Protein AF-0000000086188578 (afdb_homodimer)

Radius of gyration: 19.71 Å; Cα contacts (8 Å, |Δi|>4): 484; chains: 2; bounding box: 47×55×39 Å

Nearest PDB structures (foldseek):
  2qnl-assembly1_A-2  TM=6.979E-01  e=2.047E-02  Cytophaga hutchinsonii ATCC 33406
  8vig-assembly1_A  TM=6.703E-01  e=2.819E-02  Geminocystis sp.
  5wk0-assembly1_A-2  TM=6.605E-01  e=4.806E-02  Staphylococcus sp. HMSC055H04
  2rd9-assembly3_B  TM=6.050E-01  e=3.681E-02  Halalkalibacterium halodurans C-125
  8dpv-assembly1_A  TM=2.776E-01  e=1.179E+00  Homo sapiens

Organism: NCBI:txid1656884

Structure (mmCIF, N/CA/C/O backbone):
data_AF-0000000086188578-model_v1
#
loop_
_entity.id
_entity.type
_entity.pdbx_description
1 polymer 'DUF664 domain-containing protein'
#
loop_
_atom_site.group_PDB
_atom_site.id
_atom_site.type_symbol
_atom_site.label_atom_id
_atom_site.label_alt_id
_atom_site.label_comp_id
_atom_site.label_asym_id
_atom_site.label_entity_id
_atom_site.label_seq_id
_atom_site.pdbx_PDB_ins_code
_atom_site.Cartn_x
_atom_site.Cartn_y
_atom_site.Cartn_z
_atom_site.occupancy
_atom_site.B_iso_or_equiv
_atom_site.auth_seq_id
_atom_site.auth_comp_id
_atom_site.auth_asym_id
_atom_site.auth_atom_id
_atom_site.pdbx_PDB_model_num
ATOM 1 N N . MET A 1 1 ? -28.266 -4.352 2.605 1 34.53 1 MET A N 1
ATOM 2 C CA . MET A 1 1 ? -27.141 -3.922 1.778 1 34.53 1 MET A CA 1
ATOM 3 C C . MET A 1 1 ? -25.828 -4.035 2.545 1 34.53 1 MET A C 1
ATOM 5 O O . MET A 1 1 ? -25.75 -3.641 3.711 1 34.53 1 MET A O 1
ATOM 9 N N . SER A 1 2 ? -24.922 -4.867 2.447 1 42.91 2 SER A N 1
ATOM 10 C CA . SER A 1 2 ? -23.672 -5.254 3.1 1 42.91 2 SER A CA 1
ATOM 11 C C . SER A 1 2 ? -22.75 -4.051 3.289 1 42.91 2 SER A C 1
ATOM 13 O O . SER A 1 2 ? -22.203 -3.525 2.322 1 42.91 2 SER A O 1
ATOM 15 N N . GLU A 1 3 ? -23.25 -2.938 4 1 49.34 3 GLU A N 1
ATOM 16 C CA . GLU A 1 3 ? -22.656 -1.631 4.277 1 49.34 3 GLU A CA 1
ATOM 17 C C . GLU A 1 3 ? -21.203 -1.761 4.684 1 49.34 3 GLU A C 1
ATOM 19 O O . GLU A 1 3 ? -20.844 -2.643 5.469 1 49.34 3 GLU A O 1
ATOM 24 N N . LEU A 1 4 ? -20.391 -1.452 3.764 1 56.09 4 LEU A N 1
ATOM 25 C CA . LEU A 1 4 ? -19.016 -1.34 4.246 1 56.09 4 LEU A CA 1
ATOM 26 C C . LEU A 1 4 ? -18.984 -0.758 5.656 1 56.09 4 LEU A C 1
ATOM 28 O O . LEU A 1 4 ? -19.672 0.228 5.941 1 56.09 4 LEU A O 1
ATOM 32 N N . ASP A 1 5 ? -18.688 -1.569 6.559 1 83.19 5 ASP A N 1
ATOM 33 C CA . ASP A 1 5 ? -18.609 -1.254 7.98 1 83.19 5 ASP A CA 1
ATOM 34 C C . ASP A 1 5 ? -17.531 -0.202 8.242 1 83.19 5 ASP A C 1
ATOM 36 O O . ASP A 1 5 ? -16.375 -0.374 7.844 1 83.19 5 ASP A O 1
ATOM 40 N N . GLN A 1 6 ? -18.109 1.084 8.438 1 91.69 6 GLN A N 1
ATOM 41 C CA . GLN A 1 6 ? -17.25 2.209 8.805 1 91.69 6 GLN A CA 1
ATOM 42 C C . GLN A 1 6 ? -16.094 1.754 9.68 1 91.69 6 GLN A C 1
ATOM 44 O O . GLN A 1 6 ? -14.938 2.104 9.414 1 91.69 6 GLN A O 1
ATOM 49 N N . GLU A 1 7 ? -16.328 0.938 10.586 1 93.56 7 GLU A N 1
ATOM 50 C CA . GLU A 1 7 ? -15.289 0.491 11.508 1 93.56 7 GLU A CA 1
ATOM 51 C C . GLU A 1 7 ? -14.312 -0.452 10.82 1 93.56 7 GLU A C 1
ATOM 53 O O . GLU A 1 7 ? -13.117 -0.459 11.141 1 93.56 7 GLU A O 1
ATOM 58 N N . LEU A 1 8 ? -14.797 -1.189 9.828 1 93.62 8 LEU A N 1
ATOM 59 C CA . LEU A 1 8 ? -13.906 -2.051 9.062 1 93.62 8 LEU A CA 1
ATOM 60 C C . LEU A 1 8 ? -12.875 -1.226 8.289 1 93.62 8 LEU A C 1
ATOM 62 O O . LEU A 1 8 ? -11.68 -1.491 8.367 1 93.62 8 LEU A O 1
ATOM 66 N N . LEU A 1 9 ? -13.367 -0.205 7.586 1 96.44 9 LEU A N 1
ATOM 67 C CA . LEU A 1 9 ? -12.453 0.626 6.809 1 96.44 9 LEU A CA 1
ATOM 68 C C . LEU A 1 9 ? -11.453 1.338 7.715 1 96.44 9 LEU A C 1
ATOM 70 O O . LEU A 1 9 ? -10.266 1.422 7.395 1 96.44 9 LEU A O 1
ATOM 74 N N . LEU A 1 10 ? -11.977 1.812 8.828 1 97.56 10 LEU A N 1
ATOM 75 C CA . LEU A 1 10 ? -11.102 2.52 9.758 1 97.56 10 LEU A CA 1
ATOM 76 C C . LEU A 1 10 ? -10.086 1.568 10.375 1 97.56 10 LEU A C 1
ATOM 78 O O . LEU A 1 10 ? -8.945 1.958 10.648 1 97.56 10 LEU A O 1
ATOM 82 N N . THR A 1 11 ? -10.469 0.325 10.602 1 96.69 11 THR A N 1
ATOM 83 C CA . THR A 1 11 ? -9.547 -0.684 11.117 1 96.69 11 THR A CA 1
ATOM 84 C C . THR A 1 11 ? -8.453 -0.985 10.094 1 96.69 11 THR A C 1
ATOM 86 O O . THR A 1 11 ? -7.277 -1.098 10.453 1 96.69 11 THR A O 1
ATOM 89 N N . VAL A 1 12 ? -8.797 -1.127 8.844 1 97.62 12 VAL A N 1
ATOM 90 C CA . VAL A 1 12 ? -7.832 -1.376 7.777 1 97.62 12 VAL A CA 1
ATOM 91 C C . VAL A 1 12 ? -6.887 -0.186 7.652 1 97.62 12 VAL A C 1
ATOM 93 O O . VAL A 1 12 ? -5.672 -0.363 7.523 1 97.62 12 VAL A O 1
ATOM 96 N N . LEU A 1 13 ? -7.43 1.04 7.695 1 98.69 13 LEU A N 1
ATOM 97 C CA . LEU A 1 13 ? -6.602 2.24 7.617 1 98.69 13 LEU A CA 1
ATOM 98 C C . LEU A 1 13 ? -5.621 2.303 8.789 1 98.69 13 LEU A C 1
ATOM 100 O O . LEU A 1 13 ? -4.438 2.584 8.594 1 98.69 13 LEU A O 1
ATOM 104 N N . ALA A 1 14 ? -6.113 2.006 9.992 1 98.69 14 ALA A N 1
ATOM 105 C CA . ALA A 1 14 ? -5.27 2.01 11.188 1 98.69 14 ALA A CA 1
ATOM 106 C C . ALA A 1 14 ? -4.117 1.02 11.047 1 98.69 14 ALA A C 1
ATOM 108 O O . ALA A 1 14 ? -2.996 1.294 11.484 1 98.69 14 ALA A O 1
ATOM 109 N N . ALA A 1 15 ? -4.363 -0.105 10.445 1 98.44 15 ALA A N 1
ATOM 110 C CA . ALA A 1 15 ? -3.326 -1.113 10.258 1 98.44 15 ALA A CA 1
ATOM 111 C C . ALA A 1 15 ? -2.225 -0.598 9.336 1 98.44 15 ALA A C 1
ATOM 113 O O . ALA A 1 15 ? -1.044 -0.89 9.547 1 98.44 15 ALA A O 1
ATOM 114 N N . GLN A 1 16 ? -2.6 0.163 8.266 1 98.69 16 GLN A N 1
ATOM 115 C CA . GLN A 1 16 ? -1.592 0.714 7.367 1 98.69 16 GLN A CA 1
ATOM 116 C C . GLN A 1 16 ? -0.752 1.778 8.062 1 98.69 16 GLN A C 1
ATOM 118 O O . GLN A 1 16 ? 0.459 1.86 7.852 1 98.69 16 GLN A O 1
ATOM 123 N N . ARG A 1 17 ? -1.423 2.611 8.867 1 98.88 17 ARG A N 1
ATOM 124 C CA . ARG A 1 17 ? -0.708 3.613 9.656 1 98.88 17 ARG A CA 1
ATOM 125 C C . ARG A 1 17 ? 0.309 2.957 10.586 1 98.88 17 ARG A C 1
ATOM 127 O O . ARG A 1 17 ? 1.443 3.424 10.703 1 98.88 17 ARG A O 1
ATOM 134 N N . ARG A 1 18 ? -0.111 1.87 11.227 1 98.38 18 ARG A N 1
ATOM 135 C CA . ARG A 1 18 ? 0.782 1.139 12.117 1 98.38 18 ARG A CA 1
ATOM 136 C C . ARG A 1 18 ? 1.95 0.533 11.344 1 98.38 18 ARG A C 1
ATOM 138 O O . ARG A 1 18 ? 3.092 0.568 11.812 1 98.38 18 ARG A O 1
ATOM 145 N N . HIS A 1 19 ? 1.646 -0.04 10.211 1 97.94 19 HIS A N 1
ATOM 146 C CA . HIS A 1 19 ? 2.695 -0.59 9.359 1 97.94 19 HIS A CA 1
ATOM 147 C C . HIS A 1 19 ? 3.732 0.47 9.008 1 97.94 19 HIS A C 1
ATOM 149 O O . HIS A 1 19 ? 4.934 0.243 9.164 1 97.94 19 HIS A O 1
ATOM 155 N N . LEU A 1 20 ? 3.326 1.596 8.602 1 97.75 20 LEU A N 1
ATOM 156 C CA . LEU A 1 20 ? 4.215 2.693 8.242 1 97.75 20 LEU A CA 1
ATOM 157 C C . LEU A 1 20 ?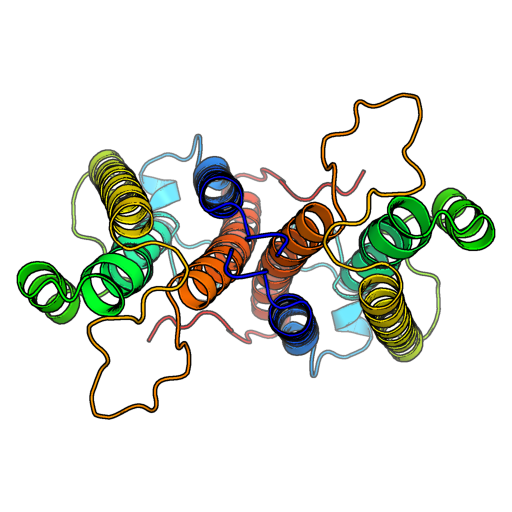 5.133 3.057 9.398 1 97.75 20 LEU A C 1
ATOM 159 O O . LEU A 1 20 ? 6.355 3.131 9.234 1 97.75 20 LEU A O 1
ATOM 163 N N . LEU A 1 21 ? 4.527 3.254 10.539 1 98 21 LEU A N 1
ATOM 164 C CA . LEU A 1 21 ? 5.277 3.701 11.711 1 98 21 LEU A CA 1
ATOM 165 C C . LEU A 1 21 ? 6.242 2.621 12.18 1 98 21 LEU A C 1
ATOM 167 O O . LEU A 1 21 ? 7.328 2.93 12.68 1 98 21 LEU A O 1
ATOM 171 N N . SER A 1 22 ? 5.852 1.362 12 1 97.62 22 SER A N 1
ATOM 172 C CA . SER A 1 22 ? 6.695 0.25 12.43 1 97.62 22 SER A CA 1
ATOM 173 C C . SER A 1 22 ? 8.008 0.221 11.648 1 97.62 22 SER A C 1
ATOM 175 O O . SER A 1 22 ? 9.039 -0.188 12.188 1 97.62 22 SER A O 1
ATOM 177 N N . ALA A 1 23 ? 7.973 0.66 10.438 1 96.81 23 ALA A N 1
ATOM 178 C CA . ALA A 1 23 ? 9.18 0.681 9.617 1 96.81 23 ALA A CA 1
ATOM 179 C C . ALA A 1 23 ? 10.227 1.624 10.203 1 96.81 23 ALA A C 1
ATOM 181 O O . ALA A 1 23 ? 11.422 1.472 9.945 1 96.81 23 ALA A O 1
ATOM 182 N N . PHE A 1 24 ? 9.789 2.576 11.031 1 97.25 24 PHE A N 1
ATOM 183 C CA . PHE A 1 24 ? 10.711 3.602 11.516 1 97.25 24 PHE A CA 1
ATOM 184 C C . PHE A 1 24 ? 11.023 3.402 12.992 1 97.25 24 PHE A C 1
ATOM 186 O O . PHE A 1 24 ? 11.773 4.18 13.578 1 97.25 24 PHE A O 1
ATOM 193 N N . GLU A 1 25 ? 10.398 2.402 13.562 1 96.06 25 GLU A N 1
ATOM 194 C CA . GLU A 1 25 ? 10.656 2.104 14.969 1 96.06 25 GLU A CA 1
ATOM 195 C C . GLU A 1 25 ? 12.133 1.803 15.211 1 96.06 25 GLU A C 1
ATOM 197 O O . GLU A 1 25 ? 12.742 1.032 14.469 1 96.06 25 GLU A O 1
ATOM 202 N N . GLY A 1 26 ? 12.703 2.447 16.156 1 96.31 26 GLY A N 1
ATOM 203 C CA . GLY A 1 26 ? 14.07 2.156 16.562 1 96.31 26 GLY A CA 1
ATOM 204 C C . GLY A 1 26 ? 15.102 3.037 15.883 1 96.31 26 GLY A C 1
ATOM 205 O O . GLY A 1 26 ? 16.266 3.053 16.266 1 96.31 26 GLY A O 1
ATOM 206 N N . LEU A 1 27 ? 14.727 3.768 14.836 1 97.5 27 LEU A N 1
ATOM 207 C CA . LEU A 1 27 ? 15.664 4.672 14.172 1 97.5 27 LEU A CA 1
ATOM 208 C C . LEU A 1 27 ? 15.953 5.887 15.039 1 97.5 27 LEU A C 1
ATOM 210 O O . LEU A 1 27 ? 15.055 6.422 15.688 1 97.5 27 LEU A O 1
ATOM 214 N N . ASP A 1 28 ? 17.234 6.281 15.047 1 97.75 28 ASP A N 1
ATOM 215 C CA . ASP A 1 28 ? 17.578 7.473 15.82 1 97.75 28 ASP A CA 1
ATOM 216 C C . ASP A 1 28 ? 17.344 8.742 15 1 97.75 28 ASP A C 1
ATOM 218 O O . ASP A 1 28 ? 16.953 8.672 13.836 1 97.75 28 ASP A O 1
ATOM 222 N N . GLU A 1 29 ? 17.547 9.875 15.625 1 97.94 29 GLU A N 1
ATOM 223 C CA . GLU A 1 29 ? 17.25 11.164 15.016 1 97.94 29 GLU A CA 1
ATOM 224 C C . GLU A 1 29 ? 18.016 11.344 13.703 1 97.94 29 GLU A C 1
ATOM 226 O O . GLU A 1 29 ? 17.453 11.828 12.719 1 97.94 29 GLU A O 1
ATOM 231 N N . GLU A 1 30 ? 19.281 10.969 13.68 1 97.56 30 GLU A N 1
ATOM 232 C CA . GLU A 1 30 ? 20.094 11.109 12.484 1 97.56 30 GLU A CA 1
ATOM 233 C C . GLU A 1 30 ? 19.578 10.227 11.352 1 97.56 30 GLU A C 1
ATOM 235 O O . GLU A 1 30 ? 19.484 10.664 10.203 1 97.56 30 GLU A O 1
ATOM 240 N N . GLN A 1 31 ? 19.188 9.023 11.641 1 98.12 31 GLN A N 1
ATOM 241 C CA . GLN A 1 31 ? 18.656 8.086 10.664 1 98.12 31 GLN A CA 1
ATOM 242 C C . GLN A 1 31 ? 17.312 8.578 10.109 1 98.12 31 GLN A C 1
ATOM 244 O O . GLN A 1 31 ? 17.062 8.469 8.914 1 98.12 31 GLN A O 1
ATOM 249 N N . LEU A 1 32 ? 16.484 9.148 10.984 1 98.38 32 LEU A N 1
ATOM 250 C CA . LEU A 1 32 ? 15.172 9.633 10.594 1 98.38 32 LEU A CA 1
ATOM 251 C C . LEU A 1 32 ? 15.289 10.844 9.672 1 98.38 32 LEU A C 1
ATOM 253 O O . LEU A 1 32 ? 14.391 11.102 8.867 1 98.38 32 LEU A O 1
ATOM 257 N N . ARG A 1 33 ? 16.391 11.539 9.758 1 97.62 33 ARG A N 1
ATOM 258 C CA . ARG A 1 33 ? 16.578 12.758 8.977 1 97.62 33 ARG A CA 1
ATOM 259 C C . ARG A 1 33 ? 17.469 12.508 7.777 1 97.62 33 ARG A C 1
ATOM 261 O O . ARG A 1 33 ? 17.703 13.406 6.965 1 97.62 33 ARG A O 1
ATOM 268 N N . GLY A 1 34 ? 17.969 11.297 7.641 1 97.06 34 GLY A N 1
ATOM 269 C CA . GLY A 1 34 ? 18.812 10.914 6.512 1 97.06 34 GLY A CA 1
ATOM 270 C C . GLY A 1 34 ? 18.031 10.211 5.414 1 97.06 34 GLY A C 1
ATOM 271 O O . GLY A 1 34 ? 17.109 9.438 5.691 1 97.06 34 GLY A O 1
ATOM 272 N N . SER A 1 35 ? 18.391 10.406 4.148 1 96.44 35 SER A N 1
ATOM 273 C CA . SER A 1 35 ? 17.75 9.766 3.01 1 96.44 35 SER A CA 1
ATOM 274 C C . SER A 1 35 ? 18.438 8.461 2.645 1 96.44 35 SER A C 1
ATOM 276 O O . SER A 1 35 ? 19.672 8.375 2.67 1 96.44 35 SER A O 1
ATOM 278 N N . ALA A 1 36 ? 17.672 7.508 2.344 1 95.56 36 ALA A N 1
ATOM 279 C CA . ALA A 1 36 ? 18.234 6.211 1.984 1 95.56 36 ALA A CA 1
ATOM 280 C C . ALA A 1 36 ? 18.062 5.934 0.493 1 95.56 36 ALA A C 1
ATOM 282 O O . ALA A 1 36 ? 18.719 5.043 -0.056 1 95.56 36 ALA A O 1
ATOM 283 N N . LEU A 1 37 ? 17.219 6.68 -0.149 1 95.88 37 LEU A N 1
ATOM 284 C CA . LEU A 1 37 ? 16.938 6.492 -1.567 1 95.88 37 LEU A CA 1
ATOM 285 C C . LEU A 1 37 ? 17.391 7.703 -2.379 1 95.88 37 LEU A C 1
ATOM 287 O O . LEU A 1 37 ? 17.484 8.812 -1.847 1 95.88 37 LEU A O 1
ATOM 291 N N . PRO A 1 38 ? 17.609 7.523 -3.703 1 93.75 38 PRO A N 1
ATOM 292 C CA . PRO A 1 38 ? 18.094 8.609 -4.562 1 93.75 38 PRO A CA 1
ATOM 293 C C . PRO A 1 38 ? 17.125 9.789 -4.621 1 93.75 38 PRO A C 1
ATOM 295 O O . PRO A 1 38 ? 17.562 10.93 -4.824 1 93.75 38 PRO A O 1
ATOM 298 N N . SER A 1 39 ? 15.859 9.57 -4.406 1 92.31 39 SER A N 1
ATOM 299 C CA . SER A 1 39 ? 14.867 10.641 -4.461 1 92.31 39 SER A CA 1
ATOM 300 C C . SER A 1 39 ? 15.078 11.641 -3.332 1 92.31 39 SER A C 1
ATOM 302 O O . SER A 1 39 ? 14.578 12.766 -3.396 1 92.31 39 SER A O 1
ATOM 304 N N . GLY A 1 40 ? 15.688 11.258 -2.273 1 94.38 40 GLY A N 1
ATOM 305 C CA . GLY A 1 40 ? 16.188 12.211 -1.294 1 94.38 40 GLY A CA 1
ATOM 306 C C . GLY A 1 40 ? 15.219 12.438 -0.141 1 94.38 40 GLY A C 1
ATOM 307 O O . GLY A 1 40 ? 15.539 13.156 0.808 1 94.38 40 GLY A O 1
ATOM 308 N N . TRP A 1 41 ? 14.078 11.789 -0.201 1 95.38 41 TRP A N 1
ATOM 309 C CA . TRP A 1 41 ? 13.156 11.938 0.923 1 95.38 41 TRP A CA 1
ATOM 310 C C . TRP A 1 41 ? 13.672 11.18 2.146 1 95.38 41 TRP A C 1
ATOM 312 O O . TRP A 1 41 ? 14.469 10.25 2.02 1 95.38 41 TRP A O 1
ATOM 322 N N . THR A 1 42 ? 13.195 11.688 3.363 1 97.5 42 THR A N 1
ATOM 323 C CA . THR A 1 42 ? 13.594 11.086 4.633 1 97.5 42 THR A CA 1
ATOM 324 C C . THR A 1 42 ? 12.383 10.477 5.34 1 97.5 42 THR A C 1
ATOM 326 O O . THR A 1 42 ? 11.242 10.805 5.023 1 97.5 42 THR A O 1
ATOM 329 N N . PRO A 1 43 ? 12.664 9.57 6.262 1 97.94 43 PRO A N 1
ATOM 330 C CA . PRO A 1 43 ? 11.555 9.023 7.047 1 97.94 43 PRO A CA 1
ATOM 331 C C . PRO A 1 43 ? 10.695 10.117 7.688 1 97.94 43 PRO A C 1
ATOM 333 O O . PRO A 1 43 ? 9.461 10.062 7.602 1 97.94 43 PRO A O 1
ATOM 336 N N . LEU A 1 44 ? 11.297 11.164 8.258 1 98.19 44 LEU A N 1
ATOM 337 C CA . LEU A 1 44 ? 10.523 12.219 8.914 1 98.19 44 LEU A CA 1
ATOM 338 C C . LEU A 1 44 ? 9.742 13.031 7.891 1 98.19 44 LEU A C 1
ATOM 340 O O . LEU A 1 44 ? 8.609 13.445 8.156 1 98.19 44 LEU A O 1
ATOM 344 N N . ALA A 1 45 ? 10.359 13.266 6.766 1 97.94 45 ALA A N 1
ATOM 345 C CA . ALA A 1 45 ? 9.641 13.984 5.711 1 97.94 45 ALA A CA 1
ATOM 346 C C . ALA A 1 45 ? 8.43 13.195 5.234 1 97.94 45 ALA A C 1
ATOM 348 O O . ALA A 1 45 ? 7.375 13.781 4.949 1 97.94 45 ALA A O 1
ATOM 349 N N . LEU A 1 46 ? 8.57 11.891 5.141 1 98.06 46 LEU A N 1
ATOM 350 C CA . LEU A 1 46 ? 7.453 11.055 4.723 1 98.06 46 LEU A CA 1
ATOM 351 C C . LEU A 1 46 ? 6.305 11.133 5.723 1 98.06 46 LEU A C 1
ATOM 353 O O . LEU A 1 46 ? 5.145 11.281 5.332 1 98.06 46 LEU A O 1
ATOM 357 N N . VAL A 1 47 ? 6.621 11.055 7.004 1 98.56 47 VAL A N 1
ATOM 358 C CA . VAL A 1 47 ? 5.594 11.141 8.039 1 98.56 47 VAL A CA 1
ATOM 359 C C . VAL A 1 47 ? 4.922 12.508 7.984 1 98.56 47 VAL A C 1
ATOM 361 O O . VAL A 1 47 ? 3.695 12.602 8.086 1 98.56 47 VAL A O 1
ATOM 364 N N . HIS A 1 48 ? 5.715 13.523 7.801 1 98.38 48 HIS A N 1
ATOM 365 C CA . HIS A 1 48 ? 5.176 14.875 7.676 1 98.38 48 HIS A CA 1
ATOM 366 C C . HIS A 1 48 ? 4.27 14.992 6.453 1 98.38 48 HIS A C 1
ATOM 368 O O . HIS A 1 48 ? 3.186 15.57 6.535 1 98.38 48 HIS A O 1
ATOM 374 N N . HIS A 1 49 ? 4.695 14.43 5.352 1 98 49 HIS A N 1
ATOM 375 C CA . HIS A 1 49 ? 3.896 14.383 4.133 1 98 49 HIS A CA 1
ATOM 376 C C . HIS A 1 49 ? 2.553 13.711 4.379 1 98 49 HIS A C 1
ATOM 378 O O . HIS A 1 49 ? 1.507 14.227 3.98 1 98 49 HIS A O 1
ATOM 384 N N . LEU A 1 50 ? 2.582 12.586 5.031 1 98.56 50 LEU A N 1
ATOM 385 C CA . LEU A 1 50 ? 1.351 11.859 5.316 1 98.56 50 LEU A CA 1
ATOM 386 C C . LEU A 1 50 ? 0.448 12.656 6.25 1 98.56 50 LEU A C 1
ATOM 388 O O . LEU A 1 50 ? -0.779 12.57 6.156 1 98.56 50 LEU A O 1
ATOM 392 N N . THR A 1 51 ? 1.049 13.43 7.145 1 98.69 51 THR A N 1
ATOM 393 C CA . THR A 1 51 ? 0.271 14.273 8.047 1 98.69 51 THR A CA 1
ATOM 394 C C . THR A 1 51 ? -0.444 15.375 7.266 1 98.69 51 THR A C 1
ATOM 396 O O . THR A 1 51 ? -1.667 15.508 7.352 1 98.69 51 THR A O 1
ATOM 399 N N . VAL A 1 52 ? 0.312 16.078 6.422 1 98.25 52 VAL A N 1
ATOM 400 C CA . VAL A 1 52 ? -0.166 17.328 5.832 1 98.25 52 VAL A CA 1
ATOM 401 C C . VAL A 1 52 ? -0.921 17.031 4.539 1 98.25 52 VAL A C 1
ATOM 403 O O . VAL A 1 52 ? -2.072 17.438 4.375 1 98.25 52 VAL A O 1
ATOM 406 N N . ASP A 1 53 ? -0.313 16.219 3.701 1 97.38 53 ASP A N 1
ATOM 407 C CA . ASP A 1 53 ? -0.811 16.062 2.34 1 97.38 53 ASP A CA 1
ATOM 408 C C . ASP A 1 53 ? -1.835 14.938 2.256 1 97.38 53 ASP A C 1
ATOM 410 O O . ASP A 1 53 ? -2.512 14.781 1.237 1 97.38 53 ASP A O 1
ATOM 414 N N . VAL A 1 54 ? -1.946 14.125 3.314 1 98.31 54 VAL A N 1
ATOM 415 C CA . VAL A 1 54 ? -2.871 12.992 3.238 1 98.31 54 VAL A CA 1
ATOM 416 C C . VAL A 1 54 ? -3.943 13.133 4.316 1 98.31 54 VAL A C 1
ATOM 418 O O . VAL A 1 54 ? -5.098 13.453 4.016 1 98.31 54 VAL A O 1
ATOM 421 N N . GLU A 1 55 ? -3.582 13.055 5.633 1 98.81 55 GLU A N 1
ATOM 422 C CA . GLU A 1 55 ? -4.574 13.102 6.707 1 98.81 55 GLU A CA 1
ATOM 423 C C . GLU A 1 55 ? -5.312 14.438 6.715 1 98.81 55 GLU A C 1
ATOM 425 O O . GLU A 1 55 ? -6.539 14.477 6.602 1 98.81 55 GLU A O 1
ATOM 430 N N . MET A 1 56 ? -4.527 15.508 6.809 1 98.75 56 MET A N 1
ATOM 431 C CA . MET A 1 56 ? -5.148 16.828 6.902 1 98.75 56 MET A CA 1
ATOM 432 C C . MET A 1 56 ? -5.836 17.203 5.594 1 98.75 56 MET A C 1
ATOM 434 O O . MET A 1 56 ? -6.945 17.734 5.602 1 98.75 56 MET A O 1
ATOM 438 N N . TRP A 1 57 ? -5.184 16.875 4.508 1 97.81 57 TRP A N 1
ATOM 439 C CA . TRP A 1 57 ? -5.73 17.281 3.213 1 97.81 57 TRP A CA 1
ATOM 440 C C . TRP A 1 57 ? -7.012 16.516 2.904 1 97.81 57 TRP A C 1
ATOM 442 O O . TRP A 1 57 ? -8.062 17.125 2.666 1 97.81 57 TRP A O 1
ATOM 452 N N . TRP A 1 58 ? -6.996 15.203 2.934 1 98.25 58 TRP A N 1
ATOM 453 C CA . TRP A 1 58 ? -8.133 14.406 2.49 1 98.25 58 TRP A CA 1
ATOM 454 C C . TRP A 1 58 ? -9.281 14.484 3.496 1 98.25 58 TRP A C 1
ATOM 456 O O . TRP A 1 58 ? -10.445 14.625 3.115 1 98.25 58 TRP A O 1
ATOM 466 N N . PHE A 1 59 ? -8.992 14.367 4.836 1 98.81 59 PHE A N 1
ATOM 467 C CA . PHE A 1 59 ? -10.07 14.258 5.812 1 98.81 59 PHE A CA 1
ATOM 468 C C . PHE A 1 59 ? -10.445 15.625 6.363 1 98.81 59 PHE A C 1
ATOM 470 O O . PHE A 1 59 ? -11.625 15.984 6.395 1 98.81 59 PHE A O 1
ATOM 477 N N . GLY A 1 60 ? -9.469 16.438 6.758 1 98.69 60 GLY A N 1
ATOM 478 C CA . GLY A 1 60 ? -9.766 17.766 7.297 1 98.69 60 GLY A CA 1
ATOM 479 C C . GLY A 1 60 ? -10.273 18.734 6.254 1 98.69 60 GLY A C 1
ATOM 480 O O . GLY A 1 60 ? -11.273 19.422 6.477 1 98.69 60 GLY A O 1
ATOM 481 N N . ALA A 1 61 ? -9.562 18.766 5.109 1 98.12 61 ALA A N 1
ATOM 482 C CA . ALA A 1 61 ? -9.938 19.734 4.082 1 98.12 61 ALA A CA 1
ATOM 483 C C . ALA A 1 61 ? -11.023 19.188 3.172 1 98.12 61 ALA A C 1
ATOM 485 O O . ALA A 1 61 ? -12.156 19.672 3.172 1 98.12 61 ALA A O 1
ATOM 486 N N . VAL A 1 62 ? -10.805 18.078 2.506 1 97.62 62 VAL A N 1
ATOM 487 C CA . VAL A 1 62 ? -11.68 17.578 1.452 1 97.62 62 VAL A CA 1
ATOM 488 C C . VAL A 1 62 ? -12.984 17.062 2.064 1 97.62 62 VAL A C 1
ATOM 490 O O . VAL A 1 62 ? -14.07 17.531 1.712 1 97.62 62 VAL A O 1
ATOM 493 N N . ILE A 1 63 ? -12.977 16.188 3.045 1 98.38 63 ILE A N 1
ATOM 494 C CA . ILE A 1 63 ? -14.18 15.57 3.584 1 98.38 63 ILE A CA 1
ATOM 495 C C . ILE A 1 63 ? -14.906 16.562 4.488 1 98.38 63 ILE A C 1
ATOM 497 O O . ILE A 1 63 ? -16.125 16.75 4.371 1 98.38 63 ILE A O 1
ATOM 501 N N . ASP A 1 64 ? -14.148 17.234 5.398 1 98.38 64 ASP A N 1
ATOM 502 C CA . ASP A 1 64 ? -14.781 18.016 6.453 1 98.38 64 ASP A CA 1
ATOM 503 C C . ASP A 1 64 ? -14.938 19.484 6.031 1 98.38 64 ASP A C 1
ATOM 505 O O . ASP A 1 64 ? -15.688 20.234 6.648 1 98.38 64 ASP A O 1
ATOM 509 N N . GLY A 1 65 ? -14.141 19.938 5.051 1 98 65 GLY A N 1
ATOM 510 C CA . GLY A 1 65 ? -14.234 21.312 4.574 1 98 65 GLY A CA 1
ATOM 511 C C . GLY A 1 65 ? -13.711 22.328 5.574 1 98 65 GLY A C 1
ATOM 512 O O . GLY A 1 65 ? -14.086 23.5 5.523 1 98 65 GLY A O 1
ATOM 513 N N . ASP A 1 66 ? -12.891 21.938 6.535 1 98.25 66 ASP A N 1
ATOM 514 C CA . ASP A 1 66 ? -12.391 22.812 7.59 1 98.25 66 ASP A CA 1
ATOM 515 C C . ASP A 1 66 ? -11.469 23.891 7.02 1 98.25 66 ASP A C 1
ATOM 517 O O . ASP A 1 66 ? -10.367 23.578 6.555 1 98.25 66 ASP A O 1
ATOM 521 N N . ALA A 1 67 ? -11.844 25.125 7.141 1 97.81 67 ALA A N 1
ATOM 522 C CA . ALA A 1 67 ? -11.125 26.25 6.555 1 97.81 67 ALA A CA 1
ATOM 523 C C . ALA A 1 67 ? -9.773 26.453 7.242 1 97.81 67 ALA A C 1
ATOM 525 O O . ALA A 1 67 ? -8.797 26.844 6.598 1 97.81 67 ALA A O 1
ATOM 526 N N . THR A 1 68 ? -9.719 26.203 8.508 1 98.19 68 THR A N 1
ATOM 527 C CA . THR A 1 68 ? -8.469 26.344 9.25 1 98.19 68 THR A CA 1
ATOM 528 C C . THR A 1 68 ? -7.438 25.328 8.766 1 98.19 68 THR A C 1
ATOM 530 O O . THR A 1 68 ? -6.266 25.672 8.586 1 98.19 68 THR A O 1
ATOM 533 N N . VAL A 1 69 ? -7.867 24.109 8.516 1 98.19 69 VAL A N 1
ATOM 534 C CA . VAL A 1 69 ? -6.988 23.062 8.008 1 98.19 69 VAL A CA 1
ATOM 535 C C . VAL A 1 69 ? -6.535 23.422 6.59 1 98.19 69 VAL A C 1
ATOM 537 O O . VAL A 1 69 ? -5.355 23.266 6.258 1 98.19 69 VAL A O 1
ATOM 540 N N . ARG A 1 70 ? -7.418 23.891 5.742 1 97.12 70 ARG A N 1
ATOM 541 C CA . ARG A 1 70 ? -7.086 24.266 4.375 1 97.12 70 ARG A CA 1
ATOM 542 C C . ARG A 1 70 ? -6 25.344 4.352 1 97.12 70 ARG A C 1
ATOM 544 O O . ARG A 1 70 ? -5.059 25.266 3.561 1 97.12 70 ARG A O 1
ATOM 551 N N . ALA A 1 71 ? -6.078 26.312 5.246 1 97.44 71 ALA A N 1
ATOM 552 C CA . ALA A 1 71 ? -5.078 27.375 5.336 1 97.44 71 ALA A CA 1
ATOM 553 C C . ALA A 1 71 ? -3.725 26.812 5.77 1 97.44 71 ALA A C 1
ATOM 555 O O . ALA A 1 71 ? -2.682 27.219 5.242 1 97.44 71 ALA A O 1
ATOM 556 N N . GLU A 1 72 ? -3.766 25.953 6.699 1 97.12 72 GLU A N 1
ATOM 557 C CA . GLU A 1 72 ? -2.533 25.359 7.207 1 97.12 72 GLU A CA 1
ATOM 558 C C . GLU A 1 72 ? -1.818 24.547 6.125 1 97.12 72 GLU A C 1
ATOM 560 O O . GLU A 1 72 ? -0.6 24.656 5.973 1 97.12 72 GLU A O 1
ATOM 565 N N . ILE A 1 73 ? -2.57 23.75 5.352 1 95.5 73 ILE A N 1
ATOM 566 C CA . ILE A 1 73 ? -1.953 22.891 4.34 1 95.5 73 ILE A CA 1
ATOM 567 C C . ILE A 1 73 ? -1.438 23.75 3.186 1 95.5 73 ILE A C 1
ATOM 569 O O . ILE A 1 73 ? -0.428 23.422 2.561 1 95.5 73 ILE A O 1
ATOM 573 N N . GLU A 1 74 ? -2.164 24.812 2.879 1 92.94 74 GLU A N 1
ATOM 574 C CA . GLU A 1 74 ? -1.729 25.719 1.821 1 92.94 74 GLU A CA 1
ATOM 575 C C . GLU A 1 74 ? -0.4 26.391 2.174 1 92.94 74 GLU A C 1
ATOM 577 O O . GLU A 1 74 ? 0.421 26.656 1.293 1 92.94 74 GLU A O 1
ATOM 582 N N . ALA A 1 75 ? -0.191 26.594 3.406 1 94.44 75 ALA A N 1
ATOM 583 C CA . ALA A 1 75 ? 1.006 27.281 3.879 1 94.44 75 ALA A CA 1
ATOM 584 C C . ALA A 1 75 ? 2.158 26.297 4.086 1 94.44 75 ALA A C 1
ATOM 586 O O . ALA A 1 75 ? 3.307 26.719 4.258 1 94.44 75 ALA A O 1
ATOM 587 N N . ALA A 1 76 ? 1.882 25.062 4.039 1 92.88 76 ALA A N 1
ATOM 588 C CA . ALA A 1 76 ? 2.881 24.047 4.375 1 92.88 76 ALA A CA 1
ATOM 589 C C . ALA A 1 76 ? 3.518 23.469 3.113 1 92.88 76 ALA A C 1
ATOM 591 O O . ALA A 1 76 ? 2.943 23.547 2.025 1 92.88 76 ALA A O 1
ATOM 592 N N . ASP A 1 77 ? 4.707 23.031 3.24 1 93.06 77 ASP A N 1
ATOM 593 C CA . ASP A 1 77 ? 5.352 22.125 2.295 1 93.06 77 ASP A CA 1
ATOM 594 C C . ASP A 1 77 ? 5.379 20.688 2.838 1 93.06 77 ASP A C 1
ATOM 596 O O . ASP A 1 77 ? 6.113 20.391 3.781 1 93.06 77 ASP A O 1
ATOM 600 N N . GLY A 1 78 ? 4.676 19.812 2.225 1 93.94 78 GLY A N 1
ATOM 601 C CA . GLY A 1 78 ? 4.41 18.5 2.756 1 93.94 78 GLY A CA 1
ATOM 602 C C . GLY A 1 78 ? 5.652 17.625 2.869 1 93.94 78 GLY A C 1
ATOM 603 O O . GLY A 1 78 ? 5.66 16.641 3.598 1 93.94 78 GLY A O 1
ATOM 604 N N . TRP A 1 79 ? 6.703 18.062 2.184 1 95.12 79 TRP A N 1
ATOM 605 C CA . TRP A 1 79 ? 7.91 17.234 2.215 1 95.12 79 TRP A CA 1
ATOM 606 C C . TRP A 1 79 ? 9.023 17.922 2.986 1 95.12 79 TRP A C 1
ATOM 608 O O . TRP A 1 79 ? 10.156 17.438 3.021 1 95.12 79 TRP A O 1
ATOM 618 N N . HIS A 1 80 ? 8.742 19.031 3.643 1 95.31 80 HIS A N 1
ATOM 619 C CA . HIS A 1 80 ? 9.703 19.75 4.473 1 95.31 80 HIS A CA 1
ATOM 620 C C . HIS A 1 80 ? 9.172 19.938 5.891 1 95.31 80 HIS A C 1
ATOM 622 O O . HIS A 1 80 ? 8.555 20.969 6.195 1 95.31 80 HIS A O 1
ATOM 628 N N . PRO A 1 81 ? 9.445 18.938 6.695 1 96.44 81 PRO A N 1
ATOM 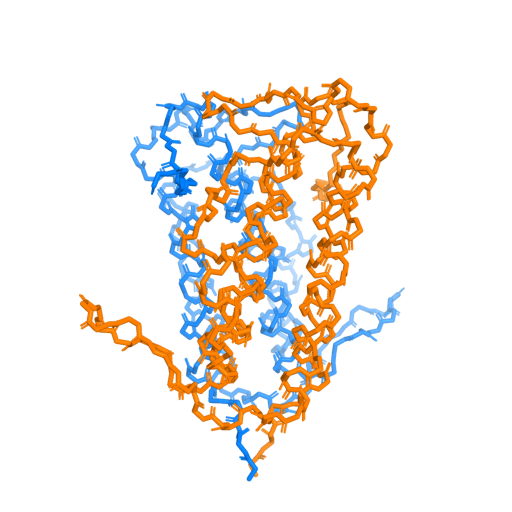629 C CA . PRO A 1 81 ? 8.992 19.047 8.086 1 96.44 81 PRO A CA 1
ATOM 630 C C . PRO A 1 81 ? 9.656 20.203 8.828 1 96.44 81 PRO A C 1
ATOM 632 O O . PRO A 1 81 ? 10.781 20.594 8.492 1 96.44 81 PRO A O 1
ATOM 635 N N . PRO A 1 82 ? 8.945 20.766 9.812 1 96.31 82 PRO A N 1
ATOM 636 C CA . PRO A 1 82 ? 9.586 21.781 10.648 1 96.31 82 PRO A CA 1
ATOM 637 C C . PRO A 1 82 ? 10.797 21.25 11.406 1 96.31 82 PRO A C 1
ATOM 639 O O . PRO A 1 82 ? 10.945 20.031 11.562 1 96.31 82 PRO A O 1
ATOM 642 N N . ASP A 1 83 ? 11.664 22.156 11.828 1 96.19 83 ASP A N 1
ATOM 643 C CA . ASP A 1 83 ? 12.859 21.797 12.578 1 96.19 83 ASP A CA 1
ATOM 644 C C . ASP A 1 83 ? 12.531 21.562 14.055 1 96.19 83 ASP A C 1
ATOM 646 O O . ASP A 1 83 ? 12.812 22.406 14.898 1 96.19 83 ASP A O 1
ATOM 650 N N . VAL A 1 84 ? 11.992 20.453 14.391 1 98.06 84 VAL A N 1
ATOM 651 C CA . VAL A 1 84 ? 11.633 20.031 15.742 1 98.06 84 VAL A CA 1
ATOM 652 C C . VAL A 1 84 ? 12.047 18.578 15.953 1 98.06 84 VAL A C 1
ATOM 654 O O . VAL A 1 84 ? 12.469 17.891 15.008 1 98.06 84 VAL A O 1
ATOM 657 N N . ARG A 1 85 ? 11.992 18.141 17.156 1 97.69 85 ARG A N 1
ATOM 658 C CA . ARG A 1 85 ? 12.32 16.75 17.469 1 97.69 85 ARG A CA 1
ATOM 659 C C . ARG A 1 85 ? 11.406 15.789 16.703 1 97.69 85 ARG A C 1
ATOM 661 O O . ARG A 1 85 ? 10.234 16.094 16.484 1 97.69 85 ARG A O 1
ATOM 668 N N . SER A 1 86 ? 11.867 14.664 16.312 1 98.5 86 SER A N 1
ATOM 669 C CA . SER A 1 86 ? 11.094 13.656 15.602 1 98.5 86 SER A CA 1
ATOM 670 C C . SER A 1 86 ? 9.844 13.258 16.375 1 98.5 86 SER A C 1
ATOM 672 O O . SER A 1 86 ? 8.797 12.992 15.781 1 98.5 86 SER A O 1
ATOM 674 N N . SER A 1 87 ? 9.961 13.25 17.688 1 98.19 87 SER A N 1
ATOM 675 C CA . SER A 1 87 ? 8.812 12.883 18.516 1 98.19 87 SER A CA 1
ATOM 676 C C . SER A 1 87 ? 7.629 13.805 18.266 1 98.19 87 SER A C 1
ATOM 678 O O . SER A 1 87 ? 6.477 13.367 18.297 1 98.19 87 SER A O 1
ATOM 680 N N . THR A 1 88 ? 7.934 15.07 18.016 1 98.56 88 THR A N 1
ATOM 681 C CA . THR A 1 88 ? 6.887 16.047 17.734 1 98.56 88 THR A CA 1
ATOM 682 C C . THR A 1 88 ? 6.23 15.758 16.391 1 98.56 88 THR A C 1
ATOM 684 O O . THR A 1 88 ? 5.012 15.875 16.25 1 98.56 88 THR A O 1
ATOM 687 N N . ILE A 1 89 ? 7.012 15.391 15.414 1 98.56 89 ILE A N 1
ATOM 688 C CA . ILE A 1 89 ? 6.512 15.07 14.086 1 98.56 89 ILE A CA 1
ATOM 689 C C . ILE A 1 89 ? 5.625 13.828 14.148 1 98.56 89 ILE A C 1
ATOM 691 O O . ILE A 1 89 ? 4.527 13.812 13.586 1 98.56 89 ILE A O 1
ATOM 695 N N . PHE A 1 90 ? 6.012 12.797 14.883 1 98.75 90 PHE A N 1
ATOM 696 C CA . PHE A 1 90 ? 5.227 11.578 15.031 1 98.75 90 PHE A CA 1
ATOM 697 C C . PHE A 1 90 ? 3.943 11.852 15.805 1 98.75 90 PHE A C 1
ATOM 699 O O . PHE A 1 90 ? 2.891 11.297 15.484 1 98.75 90 PHE A O 1
ATOM 706 N N . GLN A 1 91 ? 4.043 12.695 16.828 1 98.69 91 GLN A N 1
ATOM 707 C CA . GLN A 1 91 ? 2.865 13.055 17.609 1 98.69 91 GLN A CA 1
ATOM 708 C C . GLN A 1 91 ? 1.833 13.773 16.75 1 98.69 91 GLN A C 1
ATOM 710 O O . GLN A 1 91 ? 0.632 13.523 16.859 1 98.69 91 GLN A O 1
ATOM 715 N N . ARG A 1 92 ? 2.289 14.664 15.922 1 98.56 92 ARG A N 1
ATOM 716 C CA . ARG A 1 92 ? 1.38 15.375 15.031 1 98.56 92 ARG A CA 1
ATOM 717 C C . ARG A 1 92 ? 0.673 14.406 14.086 1 98.56 92 ARG A C 1
ATOM 719 O O . ARG A 1 92 ? -0.506 14.586 13.773 1 98.56 92 ARG A O 1
ATOM 726 N N . TYR A 1 93 ? 1.397 13.461 13.57 1 98.88 93 TYR A N 1
ATOM 727 C CA . TYR A 1 93 ? 0.788 12.445 12.719 1 98.88 93 TYR A CA 1
ATOM 728 C C . TYR A 1 93 ? -0.294 11.68 13.469 1 98.88 93 TYR A C 1
ATOM 730 O O . TYR A 1 93 ? -1.384 11.445 12.938 1 98.88 93 TYR A O 1
ATOM 738 N N . ALA A 1 94 ? -0.006 11.266 14.711 1 98.81 94 ALA A N 1
ATOM 739 C CA . ALA A 1 94 ? -0.972 10.547 15.539 1 98.81 94 ALA A CA 1
ATOM 740 C C . ALA A 1 94 ? -2.225 11.383 15.766 1 98.81 94 ALA A C 1
ATOM 742 O O . ALA A 1 94 ? -3.346 10.875 15.68 1 98.81 94 ALA A O 1
ATOM 743 N N . GLU A 1 95 ? -2.035 12.609 16.031 1 98.81 95 GLU A N 1
ATOM 744 C CA . GLU A 1 95 ? -3.156 13.516 16.281 1 98.81 95 GLU A CA 1
ATOM 745 C C . GLU A 1 95 ? -3.996 13.703 15.023 1 98.81 95 GLU A C 1
ATOM 747 O O . GLU A 1 95 ? -5.227 13.688 15.086 1 98.81 95 GLU A O 1
ATOM 752 N N . ALA A 1 96 ? -3.32 13.914 13.906 1 98.88 96 ALA A N 1
ATOM 753 C CA . ALA A 1 96 ? -4.035 14.062 12.641 1 98.88 96 ALA A CA 1
ATOM 754 C C . ALA A 1 96 ? -4.824 12.805 12.297 1 98.88 96 ALA A C 1
ATOM 756 O O . ALA A 1 96 ? -5.961 12.883 11.828 1 98.88 96 ALA A O 1
ATOM 757 N N . SER A 1 97 ? -4.238 11.641 12.547 1 98.88 97 SER A N 1
ATOM 758 C CA . SER A 1 97 ? -4.898 10.367 12.289 1 98.88 97 SER A CA 1
ATOM 759 C C . SER A 1 97 ? -6.152 10.211 13.148 1 98.88 97 SER A C 1
ATOM 761 O O . SER A 1 97 ? -7.195 9.781 12.656 1 98.88 97 SER A O 1
ATOM 763 N N . ALA A 1 98 ? -6.031 10.578 14.422 1 98.81 98 ALA A N 1
ATOM 764 C CA . ALA A 1 98 ? -7.18 10.508 15.32 1 98.81 98 ALA A CA 1
ATOM 765 C C . ALA A 1 98 ? -8.297 11.43 14.859 1 98.81 98 ALA A C 1
ATOM 767 O O . ALA A 1 98 ? -9.477 11.055 14.883 1 98.81 98 ALA A O 1
ATOM 768 N N . ARG A 1 99 ? -7.938 12.609 14.477 1 98.81 99 ARG A N 1
ATOM 769 C CA . ARG A 1 99 ? -8.922 13.562 13.961 1 98.81 99 ARG A CA 1
ATOM 770 C C . ARG A 1 99 ? -9.594 13.023 12.703 1 98.81 99 ARG A C 1
ATOM 772 O O . ARG A 1 99 ? -10.805 13.164 12.531 1 98.81 99 ARG A O 1
ATOM 779 N N . SER A 1 100 ? -8.789 12.453 11.797 1 98.88 100 SER A N 1
ATOM 780 C CA . SER A 1 100 ? -9.312 11.859 10.562 1 98.88 100 SER A CA 1
ATOM 781 C C . SER A 1 100 ? -10.359 10.789 10.867 1 98.88 100 SER A C 1
ATOM 783 O O . SER A 1 100 ? -11.422 10.773 10.25 1 98.88 100 SER A O 1
ATOM 785 N N . ASP A 1 101 ? -10.031 9.922 11.844 1 98.69 101 ASP A N 1
ATOM 786 C CA . ASP A 1 101 ? -10.977 8.875 12.227 1 98.69 101 ASP A CA 1
ATOM 787 C C . ASP A 1 101 ? -12.289 9.477 12.734 1 98.69 101 ASP A C 1
ATOM 789 O O . ASP A 1 101 ? -13.375 9.008 12.383 1 98.69 101 ASP A O 1
ATOM 793 N N . ALA A 1 102 ? -12.172 10.5 13.562 1 98.69 102 ALA A N 1
ATOM 794 C CA . ALA A 1 102 ? -13.352 11.164 14.117 1 98.69 102 ALA A CA 1
ATOM 795 C C . ALA A 1 102 ? -14.195 11.781 13.008 1 98.69 102 ALA A C 1
ATOM 797 O O . ALA A 1 102 ? -15.422 11.734 13.055 1 98.69 102 ALA A O 1
ATOM 798 N N . ILE A 1 103 ? -13.578 12.383 12.008 1 98.75 103 ILE A N 1
ATOM 799 C CA . ILE A 1 103 ? -14.273 13 10.883 1 98.75 103 ILE A CA 1
ATOM 800 C C . ILE A 1 103 ? -15.055 11.938 10.117 1 98.75 103 ILE A C 1
ATOM 802 O O . ILE A 1 103 ? -16.219 12.148 9.766 1 98.75 103 ILE A O 1
ATOM 806 N N . VAL A 1 104 ? -14.43 10.781 9.812 1 98.19 104 VAL A N 1
ATOM 807 C CA . VAL A 1 104 ? -15.086 9.703 9.078 1 98.19 104 VAL A CA 1
ATOM 808 C C . VAL A 1 104 ? -16.312 9.219 9.852 1 98.19 104 VAL A C 1
ATOM 810 O O . VAL A 1 104 ? -17.375 9.031 9.273 1 98.19 104 VAL A O 1
ATOM 813 N N . ARG A 1 105 ? -16.141 9.047 11.203 1 97.06 105 ARG A N 1
ATOM 814 C CA . ARG A 1 105 ? -17.25 8.57 12.031 1 97.06 105 ARG A CA 1
ATOM 815 C C . ARG A 1 105 ? -18.406 9.57 12.039 1 97.06 105 ARG A C 1
ATOM 817 O O . ARG A 1 105 ? -19.562 9.18 12.008 1 97.06 105 ARG A O 1
ATOM 824 N N . ARG A 1 106 ? -18.078 10.805 12.086 1 97.88 106 ARG A N 1
ATOM 825 C CA . ARG A 1 106 ? -19.078 11.852 12.148 1 97.88 106 ARG A CA 1
ATOM 826 C C . ARG A 1 106 ? -19.797 11.992 10.812 1 97.88 106 ARG A C 1
ATOM 828 O O . ARG A 1 106 ? -21.016 12.164 10.773 1 97.88 106 ARG A O 1
ATOM 835 N N . ARG A 1 107 ? -19.109 11.938 9.703 1 97.31 107 ARG A N 1
ATOM 836 C CA . ARG A 1 107 ? -19.656 12.219 8.383 1 97.31 107 ARG A CA 1
ATOM 837 C C . ARG A 1 107 ? -20.391 11.008 7.82 1 97.31 107 ARG A C 1
ATOM 839 O O . ARG A 1 107 ? -21.406 11.156 7.137 1 97.31 107 ARG A O 1
ATOM 846 N N . GLY A 1 108 ? -19.891 9.828 8.156 1 95.56 108 GLY A N 1
ATOM 847 C CA . GLY A 1 108 ? -20.438 8.617 7.57 1 95.56 108 GLY A CA 1
ATOM 848 C C . GLY A 1 108 ? -19.906 8.328 6.18 1 95.56 108 GLY A C 1
ATOM 849 O O . GLY A 1 108 ? -19.609 9.25 5.418 1 95.56 108 GLY A O 1
ATOM 850 N N . LEU A 1 109 ? -19.859 7.105 5.762 1 94.25 109 LEU A N 1
ATOM 851 C CA . LEU A 1 109 ? -19.172 6.637 4.566 1 94.25 109 LEU A CA 1
ATOM 852 C C . LEU A 1 109 ? -19.891 7.113 3.307 1 94.25 109 LEU A C 1
ATOM 854 O O . LEU A 1 109 ? -19.266 7.301 2.262 1 94.25 109 LEU A O 1
ATOM 858 N N . ALA A 1 110 ? -21.172 7.312 3.383 1 93.62 110 ALA A N 1
ATOM 859 C CA . ALA A 1 110 ? -21.953 7.645 2.199 1 93.62 110 ALA A CA 1
ATOM 860 C C . ALA A 1 110 ? -21.922 9.148 1.917 1 93.62 110 ALA A C 1
ATOM 862 O O . ALA A 1 110 ? -22.328 9.594 0.846 1 93.62 110 ALA A O 1
ATOM 863 N N . ALA A 1 111 ? -21.422 9.914 2.9 1 96 111 ALA A N 1
ATOM 864 C CA . ALA A 1 111 ? -21.422 11.367 2.756 1 96 111 ALA A CA 1
ATOM 865 C C . ALA A 1 111 ? -20.516 11.805 1.601 1 96 111 ALA A C 1
ATOM 867 O O . ALA A 1 111 ? -19.531 11.133 1.285 1 96 111 ALA A O 1
ATOM 868 N N . ALA A 1 112 ? -20.891 12.859 0.968 1 96.19 112 ALA A N 1
ATOM 869 C CA . ALA A 1 112 ? -20.031 13.492 -0.034 1 96.19 112 ALA A CA 1
ATOM 870 C C . ALA A 1 112 ? -18.969 14.375 0.624 1 96.19 112 ALA A C 1
ATOM 872 O O . ALA A 1 112 ? -19.219 14.961 1.681 1 96.19 112 ALA A O 1
ATOM 873 N N . PRO A 1 113 ? -17.75 14.469 0.036 1 97 113 PRO A N 1
ATOM 874 C CA . PRO A 1 113 ? -16.797 15.477 0.519 1 97 113 PRO A CA 1
ATOM 875 C C . PRO A 1 113 ? -17.344 16.891 0.437 1 97 113 PRO A C 1
ATOM 877 O O . PRO A 1 113 ? -18.172 17.203 -0.44 1 97 113 PRO A O 1
ATOM 880 N N . VAL A 1 114 ? -16.906 17.703 1.282 1 97.25 114 VAL A N 1
ATOM 881 C CA . VAL A 1 114 ? -17.453 19.047 1.428 1 97.25 114 VAL A CA 1
ATOM 882 C C . VAL A 1 114 ? -16.719 20.016 0.519 1 97.25 114 VAL A C 1
ATOM 884 O O . VAL A 1 114 ? -17.297 21 0.028 1 97.25 114 VAL A O 1
ATOM 887 N N . TRP A 1 115 ? -15.477 19.719 0.225 1 95.69 115 TRP A N 1
ATOM 888 C CA . TRP A 1 115 ? -14.664 20.688 -0.505 1 95.69 115 TRP A CA 1
ATOM 889 C C . TRP A 1 115 ? -13.781 19.984 -1.531 1 95.69 115 TRP A C 1
ATOM 891 O O . TRP A 1 115 ? -13.344 18.844 -1.312 1 95.69 115 TRP A O 1
ATOM 901 N N . TRP A 1 116 ? -13.438 20.609 -2.596 1 94.19 116 TRP A N 1
ATOM 902 C CA . TRP A 1 116 ? -12.477 20.219 -3.623 1 94.19 116 TRP A CA 1
ATOM 903 C C . TRP A 1 116 ? -11.898 21.438 -4.332 1 94.19 116 TRP A C 1
ATOM 905 O O . TRP A 1 116 ? -12.609 22.422 -4.57 1 94.19 116 TRP A O 1
ATOM 915 N N . PRO A 1 117 ? -10.609 21.281 -4.676 1 88.06 117 PRO A N 1
ATOM 916 C CA . PRO A 1 117 ? -10.039 22.422 -5.395 1 88.06 117 PRO A CA 1
ATOM 917 C C . PRO A 1 117 ? -10.742 22.688 -6.723 1 88.06 117 PRO A C 1
ATOM 919 O O . PRO A 1 117 ? -11.156 21.75 -7.41 1 88.06 117 PRO A O 1
ATOM 922 N N . ASP A 1 118 ? -10.867 23.844 -7.152 1 84.44 118 ASP A N 1
ATOM 923 C CA . ASP A 1 118 ? -11.617 24.281 -8.328 1 84.44 118 ASP A CA 1
ATOM 924 C C . ASP A 1 118 ? -10.93 23.859 -9.617 1 84.44 118 ASP A C 1
ATOM 926 O O . ASP A 1 118 ? -11.586 23.656 -10.641 1 84.44 118 ASP A O 1
ATOM 930 N N . ASP A 1 119 ? -9.711 23.719 -9.656 1 79.94 119 ASP A N 1
ATOM 931 C CA . ASP A 1 119 ? -8.953 23.562 -10.898 1 79.94 119 ASP A CA 1
ATOM 932 C C . ASP A 1 119 ? -8.758 22.094 -11.242 1 79.94 119 ASP A C 1
ATOM 934 O O . ASP A 1 119 ? -8.062 21.75 -12.203 1 79.94 119 ASP A O 1
ATOM 938 N N . HIS A 1 120 ? -9.398 21.281 -10.484 1 77.44 120 HIS A N 1
ATOM 939 C CA . HIS A 1 120 ? -9.234 19.859 -10.766 1 77.44 120 HIS A CA 1
ATOM 940 C C . HIS A 1 120 ? -10.562 19.125 -10.703 1 77.44 120 HIS A C 1
ATOM 942 O O . HIS A 1 120 ? -11.406 19.422 -9.852 1 77.44 120 HIS A O 1
ATOM 948 N N . PRO A 1 121 ? -10.688 18.266 -11.664 1 80.94 121 PRO A N 1
ATOM 949 C CA . PRO A 1 121 ? -11.898 17.453 -11.516 1 80.94 121 PRO A CA 1
ATOM 950 C C . PRO A 1 121 ? -11.844 16.531 -10.305 1 80.94 121 PRO A C 1
ATOM 952 O O . PRO A 1 121 ? -10.789 15.969 -9.992 1 80.94 121 PRO A O 1
ATOM 955 N N . ARG A 1 122 ? -13.016 16.609 -9.648 1 77.5 122 ARG A N 1
ATOM 956 C CA . ARG A 1 122 ? -13.117 15.688 -8.523 1 77.5 122 ARG A CA 1
ATOM 957 C C . ARG A 1 122 ? -13.328 14.258 -9.008 1 77.5 122 ARG A C 1
ATOM 959 O O . ARG A 1 122 ? -14.094 14.023 -9.945 1 77.5 122 ARG A O 1
ATOM 966 N N . HIS A 1 123 ? -12.57 13.383 -8.25 1 80.62 123 HIS A N 1
ATOM 967 C CA . HIS A 1 123 ? -12.703 12.023 -8.766 1 80.62 123 HIS A CA 1
ATOM 968 C C . HIS A 1 123 ? -13.18 11.07 -7.672 1 80.62 123 HIS A C 1
ATOM 970 O O . HIS A 1 123 ? -13.344 9.875 -7.918 1 80.62 123 HIS A O 1
ATOM 976 N N . LEU A 1 124 ? -13.375 11.562 -6.492 1 92.12 124 LEU A N 1
ATOM 977 C CA . LEU A 1 124 ? -13.891 10.75 -5.395 1 92.12 124 LEU A CA 1
ATOM 978 C C . LEU A 1 124 ? -15.172 11.352 -4.836 1 92.12 124 LEU A C 1
ATOM 980 O O . LEU A 1 124 ? -15.172 12.469 -4.324 1 92.12 124 LEU A O 1
ATOM 984 N N . ASP A 1 125 ? -16.25 10.617 -4.84 1 93.06 125 ASP A N 1
ATOM 985 C CA . ASP A 1 125 ? -17.578 11.188 -4.645 1 93.06 125 ASP A CA 1
ATOM 986 C C . ASP A 1 125 ? -18.078 10.938 -3.223 1 93.06 125 ASP A C 1
ATOM 988 O O . ASP A 1 125 ? -19.047 11.555 -2.787 1 93.06 125 ASP A O 1
ATOM 992 N N . THR A 1 126 ? -17.516 10.008 -2.516 1 94.81 126 THR A N 1
ATOM 993 C CA . THR A 1 126 ? -18 9.672 -1.182 1 94.81 126 THR A CA 1
ATOM 994 C C . THR A 1 126 ? -16.844 9.562 -0.194 1 94.81 126 THR A C 1
ATOM 996 O O . THR A 1 126 ? -15.695 9.391 -0.597 1 94.81 126 THR A O 1
ATOM 999 N N . VAL A 1 127 ? -17.156 9.625 1.096 1 96.56 127 VAL A N 1
ATOM 1000 C CA . VAL A 1 127 ? -16.188 9.414 2.168 1 96.56 127 VAL A CA 1
ATOM 1001 C C . VAL A 1 127 ? -15.578 8.016 2.055 1 96.56 127 VAL A C 1
ATOM 1003 O O . VAL A 1 127 ? -14.375 7.832 2.26 1 96.56 127 VAL A O 1
ATOM 1006 N N . ALA A 1 128 ? -16.391 7.027 1.641 1 95.06 128 ALA A N 1
ATOM 1007 C CA . ALA A 1 128 ? -15.883 5.668 1.462 1 95.06 128 ALA A CA 1
ATOM 1008 C C . ALA A 1 128 ? -14.773 5.629 0.421 1 95.06 128 ALA A C 1
ATOM 1010 O O . ALA A 1 128 ? -13.734 5 0.638 1 95.06 128 ALA A O 1
ATOM 1011 N N . GLU A 1 129 ? -15 6.324 -0.649 1 95.88 129 GLU A N 1
ATOM 1012 C CA . GLU A 1 129 ? -14.008 6.355 -1.72 1 95.88 129 GLU A CA 1
ATOM 1013 C C . GLU A 1 129 ? -12.719 7.023 -1.258 1 95.88 129 GLU A C 1
ATOM 1015 O O . GLU A 1 129 ? -11.617 6.574 -1.602 1 95.88 129 GLU A O 1
ATOM 1020 N N . VAL A 1 130 ? -12.852 8.047 -0.479 1 97.12 130 VAL A N 1
ATOM 1021 C CA . VAL A 1 130 ? -11.68 8.758 0.033 1 97.12 130 VAL A CA 1
ATOM 1022 C C . VAL A 1 130 ? -10.914 7.859 0.999 1 97.12 130 VAL A C 1
ATOM 1024 O O . VAL A 1 130 ? -9.688 7.781 0.939 1 97.12 130 VAL A O 1
ATOM 1027 N N . VAL A 1 131 ? -11.656 7.156 1.9 1 97.88 131 VAL A N 1
ATOM 1028 C CA . VAL A 1 131 ? -11 6.285 2.867 1 97.88 131 VAL A CA 1
ATOM 1029 C C . VAL A 1 131 ? -10.258 5.172 2.133 1 97.88 131 VAL A C 1
ATOM 1031 O O . VAL A 1 131 ? -9.109 4.855 2.471 1 97.88 131 VAL A O 1
ATOM 1034 N N . LEU A 1 132 ? -10.852 4.594 1.097 1 97.5 132 LEU A N 1
ATOM 1035 C CA . LEU A 1 132 ? -10.203 3.549 0.307 1 97.5 132 LEU A CA 1
ATOM 1036 C C . LEU A 1 132 ? -8.945 4.082 -0.37 1 97.5 132 LEU A C 1
ATOM 1038 O O . LEU A 1 132 ? -7.922 3.4 -0.409 1 97.5 132 LEU A O 1
ATOM 1042 N N . HIS A 1 133 ? -9.023 5.285 -0.85 1 97.88 133 HIS A N 1
ATOM 1043 C CA . HIS A 1 133 ? -7.871 5.934 -1.472 1 97.88 133 HIS A CA 1
ATOM 1044 C C . HIS A 1 133 ? -6.727 6.098 -0.478 1 97.88 133 HIS A C 1
ATOM 1046 O O . HIS A 1 133 ? -5.578 5.77 -0.785 1 97.88 133 HIS A O 1
ATOM 1052 N N . VAL A 1 134 ? -7.062 6.535 0.677 1 98.62 134 VAL A N 1
ATOM 1053 C CA . VAL A 1 134 ? -6.039 6.809 1.682 1 98.62 134 VAL A CA 1
ATOM 1054 C C . VAL A 1 134 ? -5.473 5.496 2.217 1 98.62 134 VAL A C 1
ATOM 1056 O O . VAL A 1 134 ? -4.277 5.402 2.51 1 98.62 134 VAL A O 1
ATOM 1059 N N . ILE A 1 135 ? -6.328 4.422 2.332 1 98.62 135 ILE A N 1
ATOM 1060 C CA . ILE A 1 135 ? -5.828 3.1 2.693 1 98.62 135 ILE A CA 1
ATOM 1061 C C . ILE A 1 135 ? -4.738 2.676 1.715 1 98.62 135 ILE A C 1
ATOM 1063 O O . ILE A 1 135 ? -3.635 2.307 2.125 1 98.62 135 ILE A O 1
ATOM 1067 N N . ALA A 1 136 ? -5.016 2.77 0.421 1 98.62 136 ALA A N 1
ATOM 1068 C CA . ALA A 1 136 ? -4.062 2.352 -0.605 1 98.62 136 ALA A CA 1
ATOM 1069 C C . ALA A 1 136 ? -2.82 3.238 -0.595 1 98.62 136 ALA A C 1
ATOM 1071 O O . ALA A 1 136 ? -1.695 2.74 -0.687 1 98.62 136 ALA A O 1
ATOM 1072 N N . GLU A 1 137 ? -3.002 4.508 -0.486 1 98.38 137 GLU A N 1
ATOM 1073 C CA . GLU A 1 137 ? -1.892 5.453 -0.481 1 98.38 137 GLU A CA 1
ATOM 1074 C C . GLU A 1 137 ? -0.971 5.219 0.713 1 98.38 137 GLU A C 1
ATOM 1076 O O . GLU A 1 137 ? 0.251 5.176 0.562 1 98.38 137 GLU A O 1
ATOM 1081 N N . THR A 1 138 ? -1.581 5.098 1.896 1 98.75 138 THR A N 1
ATOM 1082 C CA . THR A 1 138 ? -0.796 4.871 3.105 1 98.75 138 THR A CA 1
ATOM 1083 C C . THR A 1 138 ? -0.07 3.531 3.037 1 98.75 138 THR A C 1
ATOM 1085 O O . THR A 1 138 ? 1.088 3.424 3.445 1 98.75 138 THR A O 1
ATOM 1088 N N . ALA A 1 139 ? -0.695 2.523 2.482 1 98.38 139 ALA A N 1
ATOM 1089 C CA . ALA A 1 139 ? -0.057 1.221 2.311 1 98.38 139 ALA A CA 1
ATOM 1090 C C . ALA A 1 139 ? 1.139 1.316 1.366 1 98.38 139 ALA A C 1
ATOM 1092 O O . ALA A 1 139 ? 2.193 0.735 1.63 1 98.38 139 ALA A O 1
ATOM 1093 N N . ALA A 1 140 ? 0.96 2.031 0.284 1 98.38 140 ALA A N 1
ATOM 1094 C CA . ALA A 1 140 ? 2.064 2.223 -0.654 1 98.38 140 ALA A CA 1
ATOM 1095 C C . ALA A 1 140 ? 3.242 2.918 0.02 1 98.38 140 ALA A C 1
ATOM 1097 O O . ALA A 1 140 ? 4.395 2.506 -0.145 1 98.38 140 ALA A O 1
ATOM 1098 N N . HIS A 1 141 ? 2.947 3.914 0.793 1 98.19 141 HIS A N 1
ATOM 1099 C CA . HIS A 1 141 ? 4 4.641 1.495 1 98.19 141 HIS A CA 1
ATOM 1100 C C . HIS A 1 141 ? 4.637 3.777 2.578 1 98.19 141 HIS A C 1
ATOM 1102 O O . HIS A 1 141 ? 5.832 3.912 2.863 1 98.19 141 HIS A O 1
ATOM 1108 N N . ALA A 1 142 ? 3.822 2.867 3.15 1 97.94 142 ALA A N 1
ATOM 1109 C CA . ALA A 1 142 ? 4.418 1.902 4.07 1 97.94 142 ALA A CA 1
ATOM 1110 C C . ALA A 1 142 ? 5.426 1.01 3.352 1 97.94 142 ALA A C 1
ATOM 1112 O O . ALA A 1 142 ? 6.465 0.656 3.918 1 97.94 142 ALA A O 1
ATOM 1113 N N . GLY A 1 143 ? 5.133 0.649 2.121 1 97.31 143 GLY A N 1
ATOM 1114 C CA . GLY A 1 143 ? 6.094 -0.082 1.312 1 97.31 143 GLY A CA 1
ATOM 1115 C C . GLY A 1 143 ? 7.371 0.698 1.051 1 97.31 143 GLY A C 1
ATOM 1116 O O . GLY A 1 143 ? 8.469 0.147 1.141 1 97.31 143 GLY A O 1
ATOM 1117 N N . HIS A 1 144 ? 7.227 1.964 0.739 1 97.44 144 HIS A N 1
ATOM 1118 C CA . HIS A 1 144 ? 8.391 2.828 0.608 1 97.44 144 HIS A CA 1
ATOM 1119 C C . HIS A 1 144 ? 9.219 2.842 1.893 1 97.44 144 HIS A C 1
ATOM 1121 O O . HIS A 1 144 ? 10.445 2.746 1.849 1 97.44 144 HIS A O 1
ATOM 1127 N N . ALA A 1 145 ? 8.516 2.965 2.955 1 97.56 145 ALA A N 1
ATOM 1128 C CA . ALA A 1 145 ? 9.172 3.043 4.258 1 97.56 145 ALA A CA 1
ATOM 1129 C C . ALA A 1 145 ? 9.938 1.758 4.566 1 97.56 145 ALA A C 1
ATOM 1131 O O . ALA A 1 145 ? 11.039 1.801 5.117 1 97.56 145 ALA A O 1
ATOM 1132 N N . ASP A 1 146 ? 9.344 0.621 4.23 1 97.19 146 ASP A N 1
ATOM 1133 C CA . ASP A 1 146 ? 10.031 -0.658 4.398 1 97.19 146 ASP A CA 1
ATOM 1134 C C . ASP A 1 146 ? 11.375 -0.659 3.688 1 97.19 146 ASP A C 1
ATOM 1136 O O . ASP A 1 146 ? 12.391 -1.075 4.258 1 97.19 146 ASP A O 1
ATOM 1140 N N . ALA A 1 147 ? 11.344 -0.224 2.475 1 96.62 147 ALA A N 1
ATOM 1141 C CA . ALA A 1 147 ? 12.562 -0.229 1.671 1 96.62 147 ALA A CA 1
ATOM 1142 C C . ALA A 1 147 ? 13.609 0.715 2.256 1 96.62 147 ALA A C 1
ATOM 1144 O O . ALA A 1 147 ? 14.789 0.375 2.326 1 96.62 147 ALA A O 1
ATOM 1145 N N . ALA A 1 148 ? 13.172 1.877 2.66 1 96.69 148 ALA A N 1
ATOM 1146 C CA . ALA A 1 148 ? 14.086 2.83 3.283 1 96.69 148 ALA A CA 1
ATOM 1147 C C . ALA A 1 148 ? 14.695 2.256 4.559 1 96.69 148 ALA A C 1
ATOM 1149 O O . ALA A 1 148 ? 15.906 2.344 4.77 1 96.69 148 ALA A O 1
ATOM 1150 N N . ALA A 1 149 ? 13.844 1.668 5.375 1 97.12 149 ALA A N 1
ATOM 1151 C CA . ALA A 1 149 ? 14.312 1.082 6.629 1 97.12 149 ALA A CA 1
ATOM 1152 C C . ALA A 1 149 ? 15.352 -0.008 6.371 1 97.12 149 ALA A C 1
ATOM 1154 O O . ALA A 1 149 ? 16.375 -0.069 7.047 1 97.12 149 ALA A O 1
ATOM 1155 N N . GLU A 1 150 ? 15.078 -0.818 5.395 1 96.56 150 GLU A N 1
ATOM 1156 C CA . GLU A 1 150 ? 16.016 -1.875 5.031 1 96.56 150 GLU A CA 1
ATOM 1157 C C . GLU A 1 150 ? 17.375 -1.298 4.641 1 96.56 150 GLU A C 1
ATOM 1159 O O . GLU A 1 150 ? 18.422 -1.848 5.004 1 96.56 150 GLU A O 1
ATOM 1164 N N . LEU A 1 151 ? 17.359 -0.215 3.959 1 96.75 151 LEU A N 1
ATOM 1165 C CA . LEU A 1 151 ? 18.594 0.412 3.496 1 96.75 151 LEU A CA 1
ATOM 1166 C C . LEU A 1 151 ? 19.297 1.129 4.641 1 96.75 151 LEU A C 1
ATOM 1168 O O . LEU A 1 151 ? 20.531 1.261 4.629 1 96.75 151 LEU A O 1
ATOM 1172 N N . ILE A 1 152 ? 18.531 1.56 5.586 1 96.69 152 ILE A N 1
ATOM 1173 C CA . ILE A 1 152 ? 19.094 2.355 6.68 1 96.69 152 ILE A CA 1
ATOM 1174 C C . ILE A 1 152 ? 19.688 1.432 7.738 1 96.69 152 ILE A C 1
ATOM 1176 O O . ILE A 1 152 ? 20.812 1.639 8.18 1 96.69 152 ILE A O 1
ATOM 1180 N N . ASP A 1 153 ? 18.953 0.43 8.117 1 94.5 153 ASP A N 1
ATOM 1181 C CA . ASP A 1 153 ? 19.422 -0.342 9.266 1 94.5 153 ASP A CA 1
ATOM 1182 C C . ASP A 1 153 ? 19.281 -1.842 9.008 1 94.5 153 ASP A C 1
ATOM 1184 O O . ASP A 1 153 ? 19.516 -2.652 9.906 1 94.5 153 ASP A O 1
ATOM 1188 N N . GLY A 1 154 ? 18.844 -2.254 7.883 1 92.31 154 GLY A N 1
ATOM 1189 C CA . GLY A 1 154 ? 18.844 -3.654 7.488 1 92.31 154 GLY A CA 1
ATOM 1190 C C . GLY A 1 154 ? 17.547 -4.371 7.832 1 92.31 154 GLY A C 1
ATOM 1191 O O . GLY A 1 154 ? 17.344 -5.516 7.43 1 92.31 154 GLY A O 1
ATOM 1192 N N . ARG A 1 155 ? 16.688 -3.695 8.578 1 90.25 155 ARG A N 1
ATOM 1193 C CA . ARG A 1 155 ? 15.438 -4.332 8.969 1 90.25 155 ARG A CA 1
ATOM 1194 C C . ARG A 1 155 ? 14.578 -4.641 7.742 1 90.25 155 ARG A C 1
ATOM 1196 O O . ARG A 1 155 ? 14.383 -3.779 6.883 1 90.25 155 ARG A O 1
ATOM 1203 N N . GLN A 1 156 ? 13.992 -5.891 7.711 1 87.25 156 GLN A N 1
ATOM 1204 C CA . GLN A 1 156 ? 13.18 -6.324 6.578 1 87.25 156 GLN A CA 1
ATOM 1205 C C . GLN A 1 156 ? 11.742 -6.594 7.008 1 87.25 156 GLN A C 1
ATOM 1207 O O . GLN A 1 156 ? 11.5 -7.234 8.031 1 87.25 156 GLN A O 1
ATOM 1212 N N . TRP A 1 157 ? 10.805 -6.051 6.375 1 78.81 157 TRP A N 1
ATOM 1213 C CA . TRP A 1 157 ? 9.391 -6.25 6.672 1 78.81 157 TRP A CA 1
ATOM 1214 C C . TRP A 1 157 ? 8.734 -7.148 5.625 1 78.81 157 TRP A C 1
ATOM 1216 O O . TRP A 1 157 ? 7.621 -7.633 5.828 1 78.81 157 TRP A O 1
ATOM 1226 N N . LEU A 1 158 ? 9.383 -7.328 4.5 1 68.12 158 LEU A N 1
ATOM 1227 C CA . LEU A 1 158 ? 8.82 -8.219 3.486 1 68.12 158 LEU A CA 1
ATOM 1228 C C . LEU A 1 158 ? 8.977 -9.68 3.9 1 68.12 158 LEU A C 1
ATOM 1230 O O . LEU A 1 158 ? 10.016 -10.07 4.438 1 68.12 158 LEU A O 1
ATOM 1234 N N . VAL A 1 159 ? 7.875 -10.336 3.998 1 56.47 159 VAL A N 1
ATOM 1235 C CA . VAL A 1 159 ? 7.934 -11.75 4.363 1 56.47 159 VAL A CA 1
ATOM 1236 C C . VAL A 1 159 ? 8.445 -12.57 3.18 1 56.47 159 VAL A C 1
ATOM 1238 O O . VAL A 1 159 ? 7.762 -12.688 2.158 1 56.47 159 VAL A O 1
ATOM 1241 N N . LEU A 1 160 ? 9.719 -12.852 3.062 1 48.41 160 LEU A N 1
ATOM 1242 C CA . LEU A 1 160 ? 10.312 -13.656 1.998 1 48.41 160 LEU A CA 1
ATOM 1243 C C . LEU A 1 160 ? 10.305 -15.133 2.363 1 48.41 160 LEU A C 1
ATOM 1245 O O . LEU A 1 160 ? 10.469 -15.992 1.494 1 48.41 160 LEU A O 1
ATOM 1249 N N . ASP A 1 161 ? 10.141 -15.484 3.682 1 44.38 161 ASP A N 1
ATOM 1250 C CA . ASP A 1 161 ? 10.211 -16.891 4.043 1 44.38 161 ASP A CA 1
ATOM 1251 C C . ASP A 1 161 ? 8.883 -17.391 4.594 1 44.38 161 ASP A C 1
ATOM 1253 O O . ASP A 1 161 ? 8.148 -16.641 5.234 1 44.38 161 ASP A O 1
ATOM 1257 N N . MET B 1 1 ? -28.703 0.476 3.723 1 34.12 1 MET B N 1
ATOM 1258 C CA . MET B 1 1 ? -27.344 0.358 4.215 1 34.12 1 MET B CA 1
ATOM 1259 C C . MET B 1 1 ? -26.344 0.528 3.082 1 34.12 1 MET B C 1
ATOM 1261 O O . MET B 1 1 ? -26.469 -0.094 2.027 1 34.12 1 MET B O 1
ATOM 1265 N N . SER B 1 2 ? -25.641 1.497 2.725 1 42.34 2 SER B N 1
ATOM 1266 C CA . SER B 1 2 ? -24.875 1.888 1.552 1 42.34 2 SER B CA 1
ATOM 1267 C C . SER B 1 2 ? -23.797 0.855 1.231 1 42.34 2 SER B C 1
ATOM 1269 O O . SER B 1 2 ? -22.969 0.52 2.088 1 42.34 2 SER B O 1
ATOM 1271 N N . GLU B 1 3 ? -24.156 -0.334 0.588 1 51.25 3 GLU B N 1
ATOM 1272 C CA . GLU B 1 3 ? -23.406 -1.532 0.224 1 51.25 3 GLU B CA 1
ATOM 1273 C C . GLU B 1 3 ? -22.094 -1.174 -0.463 1 51.25 3 GLU B C 1
ATOM 1275 O O . GLU B 1 3 ? -22.016 -0.194 -1.207 1 51.25 3 GLU B O 1
ATOM 1280 N N . LEU B 1 4 ? -21 -1.514 0.18 1 57.5 4 LEU B N 1
ATOM 1281 C CA . LEU B 1 4 ? -19.75 -1.378 -0.563 1 57.5 4 LEU B CA 1
ATOM 1282 C C . LEU B 1 4 ? -19.922 -1.864 -1.999 1 57.5 4 LEU B C 1
ATOM 1284 O O . LEU B 1 4 ? -20.578 -2.879 -2.242 1 57.5 4 LEU B O 1
ATOM 1288 N N . ASP B 1 5 ? -19.734 -1.043 -2.832 1 83.38 5 ASP B N 1
ATOM 1289 C CA . ASP B 1 5 ? -19.797 -1.227 -4.277 1 83.38 5 ASP B CA 1
ATOM 1290 C C . ASP B 1 5 ? -18.672 -2.141 -4.773 1 83.38 5 ASP B C 1
ATOM 1292 O O . ASP B 1 5 ? -17.5 -1.809 -4.645 1 83.38 5 ASP B O 1
ATOM 1296 N N . GLN B 1 6 ? -19.1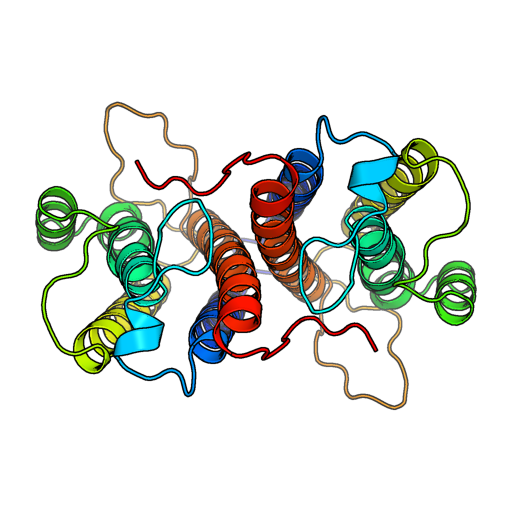41 -3.453 -4.988 1 91.69 6 GLN B N 1
ATOM 1297 C CA . GLN B 1 6 ? -18.219 -4.457 -5.512 1 91.69 6 GLN B CA 1
ATOM 1298 C C . GLN B 1 6 ? -17.312 -3.869 -6.594 1 91.69 6 GLN B C 1
ATOM 1300 O O . GLN B 1 6 ? -16.094 -4.07 -6.57 1 91.69 6 GLN B O 1
ATOM 1305 N N . GLU B 1 7 ? -17.844 -3.127 -7.449 1 93.56 7 GLU B N 1
ATOM 1306 C CA . GLU B 1 7 ? -17.078 -2.568 -8.555 1 93.56 7 GLU B CA 1
ATOM 1307 C C . GLU B 1 7 ? -16.109 -1.494 -8.062 1 93.56 7 GLU B C 1
ATOM 1309 O O . GLU B 1 7 ? -15.016 -1.338 -8.617 1 93.56 7 GLU B O 1
ATOM 1314 N N . LEU B 1 8 ? -16.484 -0.813 -6.984 1 93.62 8 LEU B N 1
ATOM 1315 C CA . LEU B 1 8 ? -15.57 0.164 -6.395 1 93.62 8 LEU B CA 1
ATOM 1316 C C . LEU B 1 8 ? -14.32 -0.517 -5.852 1 93.62 8 LEU B C 1
ATOM 1318 O O . LEU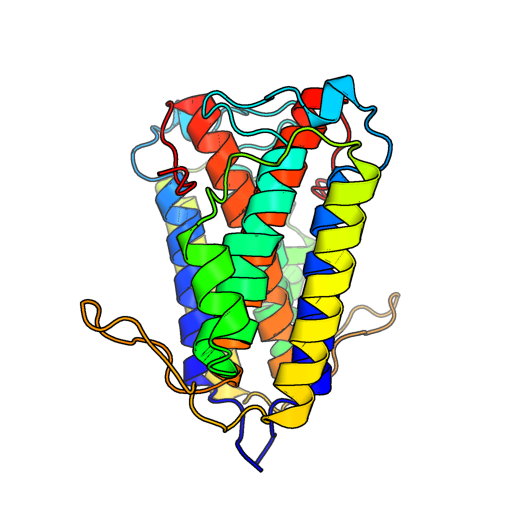 B 1 8 ? -13.195 -0.098 -6.152 1 93.62 8 LEU B O 1
ATOM 1322 N N . LEU B 1 9 ? -14.516 -1.58 -5.078 1 96.44 9 LEU B N 1
ATOM 1323 C CA . LEU B 1 9 ? -13.375 -2.279 -4.504 1 96.44 9 LEU B CA 1
ATOM 1324 C C . LEU B 1 9 ? -12.484 -2.865 -5.598 1 96.44 9 LEU B C 1
ATOM 1326 O O . LEU B 1 9 ? -11.258 -2.789 -5.52 1 96.44 9 LEU B O 1
ATOM 1330 N N . LEU B 1 10 ? -13.164 -3.418 -6.605 1 97.69 10 LEU B N 1
ATOM 1331 C CA . LEU B 1 10 ? -12.398 -4.02 -7.691 1 97.69 10 LEU B CA 1
ATOM 1332 C C . LEU B 1 10 ? -11.648 -2.957 -8.484 1 97.69 10 LEU B C 1
ATOM 1334 O O . LEU B 1 10 ? -10.547 -3.203 -8.977 1 97.69 10 LEU B O 1
ATOM 1338 N N . THR B 1 11 ? -12.219 -1.777 -8.617 1 96.62 11 THR B N 1
ATOM 1339 C CA . THR B 1 11 ? -11.555 -0.666 -9.289 1 96.62 11 THR B CA 1
ATOM 1340 C C . THR B 1 11 ? -10.328 -0.214 -8.5 1 96.62 11 THR B C 1
ATOM 1342 O O . THR B 1 11 ? -9.273 0.038 -9.078 1 96.62 11 THR B O 1
ATOM 1345 N N . VAL B 1 12 ? -10.438 -0.104 -7.188 1 97.56 12 VAL B N 1
ATOM 1346 C CA . VAL B 1 12 ? -9.328 0.281 -6.332 1 97.56 12 VAL B CA 1
ATOM 1347 C C . VAL B 1 12 ? -8.227 -0.776 -6.406 1 97.56 12 VAL B C 1
ATOM 1349 O O . VAL B 1 12 ? -7.043 -0.445 -6.516 1 97.56 12 VAL B O 1
ATOM 1352 N N . LEU B 1 13 ? -8.617 -2.055 -6.363 1 98.69 13 LEU B N 1
ATOM 1353 C CA . LEU B 1 13 ? -7.641 -3.139 -6.461 1 98.69 13 LEU B CA 1
ATOM 1354 C C . LEU B 1 13 ? -6.91 -3.092 -7.797 1 98.69 13 LEU B C 1
ATOM 1356 O O . LEU B 1 13 ? -5.684 -3.217 -7.844 1 98.69 13 LEU B O 1
ATOM 1360 N N . ALA B 1 14 ? -7.656 -2.879 -8.891 1 98.62 14 ALA B N 1
ATOM 1361 C CA . ALA B 1 14 ? -7.07 -2.793 -10.227 1 98.62 14 ALA B CA 1
ATOM 1362 C C . ALA B 1 14 ? -6.047 -1.663 -10.305 1 98.62 14 ALA B C 1
ATOM 1364 O O . ALA B 1 14 ? -5.012 -1.798 -10.953 1 98.62 14 ALA B O 1
ATOM 1365 N N . ALA B 1 15 ? -6.312 -0.571 -9.648 1 98.38 15 ALA B N 1
ATOM 1366 C CA . ALA B 1 15 ? -5.395 0.565 -9.648 1 98.38 15 ALA B CA 1
ATOM 1367 C C . ALA B 1 15 ? -4.078 0.209 -8.969 1 98.38 15 ALA B C 1
ATOM 1369 O O . ALA B 1 15 ? -3.008 0.646 -9.398 1 98.38 15 ALA B O 1
ATOM 1370 N N . GLN B 1 16 ? -4.145 -0.575 -7.852 1 98.69 16 GLN B N 1
ATOM 1371 C CA . GLN B 1 16 ? -2.918 -0.979 -7.176 1 98.69 16 GLN B CA 1
ATOM 1372 C C . GLN B 1 16 ? -2.102 -1.937 -8.039 1 98.69 16 GLN B C 1
ATOM 1374 O O . GLN B 1 16 ? -0.872 -1.858 -8.07 1 98.69 16 GLN B O 1
ATOM 1379 N N . ARG B 1 17 ? -2.803 -2.855 -8.703 1 98.88 17 ARG B N 1
ATOM 1380 C CA . ARG B 1 17 ? -2.133 -3.768 -9.625 1 98.88 17 ARG B CA 1
ATOM 1381 C C . ARG B 1 17 ? -1.408 -3 -10.727 1 98.88 17 ARG B C 1
ATOM 1383 O O . ARG B 1 17 ? -0.268 -3.32 -11.062 1 98.88 17 ARG B O 1
ATOM 1390 N N . ARG B 1 18 ? -2.086 -1.995 -11.266 1 98.38 18 ARG B N 1
ATOM 1391 C CA . ARG B 1 18 ? -1.485 -1.168 -12.312 1 98.38 18 ARG B CA 1
ATOM 1392 C C . ARG B 1 18 ? -0.277 -0.407 -11.773 1 98.38 18 ARG B C 1
ATOM 1394 O O . ARG B 1 18 ? 0.749 -0.305 -12.453 1 98.38 18 ARG B O 1
ATOM 1401 N N . HIS B 1 19 ? -0.427 0.14 -10.594 1 97.94 19 HIS B N 1
ATOM 1402 C CA . HIS B 1 19 ? 0.688 0.833 -9.953 1 97.94 19 HIS B CA 1
ATOM 1403 C C . HIS B 1 19 ? 1.902 -0.08 -9.828 1 97.94 19 HIS B C 1
ATOM 1405 O O . HIS B 1 19 ? 3.012 0.297 -10.211 1 97.94 19 HIS B O 1
ATOM 1411 N N . LEU B 1 20 ? 1.736 -1.239 -9.359 1 97.69 20 LEU B N 1
ATOM 1412 C CA . LEU B 1 20 ? 2.812 -2.207 -9.188 1 97.69 20 LEU B CA 1
ATOM 1413 C C . LEU B 1 20 ? 3.527 -2.467 -10.516 1 97.69 20 LEU B C 1
ATOM 1415 O O . LEU B 1 20 ? 4.754 -2.383 -10.586 1 97.69 20 LEU B O 1
ATOM 1419 N N . LEU B 1 21 ? 2.742 -2.76 -11.516 1 98 21 LEU B N 1
ATOM 1420 C CA . LEU B 1 21 ? 3.299 -3.121 -12.812 1 98 21 LEU B CA 1
ATOM 1421 C C . LEU B 1 21 ? 4.008 -1.932 -13.453 1 98 21 LEU B C 1
ATOM 1423 O O . LEU B 1 21 ? 5.004 -2.102 -14.156 1 98 21 LEU B O 1
ATOM 1427 N N . SER B 1 22 ? 3.5 -0.731 -13.18 1 97.62 22 SER B N 1
ATOM 1428 C CA . SER B 1 22 ? 4.09 0.477 -13.75 1 97.62 22 SER B CA 1
ATOM 1429 C C . SER B 1 22 ? 5.512 0.688 -13.242 1 97.62 22 SER B C 1
ATOM 1431 O O . SER B 1 22 ? 6.363 1.221 -13.961 1 97.62 22 SER B O 1
ATOM 1433 N N . ALA B 1 23 ? 5.773 0.266 -12.055 1 96.75 23 ALA B N 1
ATOM 1434 C CA . ALA B 1 23 ? 7.109 0.412 -11.484 1 96.75 23 ALA B CA 1
ATOM 1435 C C . ALA B 1 23 ? 8.133 -0.391 -12.273 1 96.75 23 ALA B C 1
ATOM 1437 O O . ALA B 1 23 ? 9.328 -0.076 -12.258 1 96.75 23 ALA B O 1
ATOM 1438 N N . PHE B 1 24 ? 7.68 -1.397 -13.016 1 97.19 24 PHE B N 1
ATOM 1439 C CA . PHE B 1 24 ? 8.617 -2.301 -13.672 1 97.19 24 PHE B CA 1
ATOM 1440 C C . PHE B 1 24 ? 8.609 -2.08 -15.18 1 97.19 24 PHE B C 1
ATOM 1442 O O . PHE B 1 24 ? 9.328 -2.76 -15.922 1 97.19 24 PHE B O 1
ATOM 1449 N N . GLU B 1 25 ? 7.762 -1.185 -15.602 1 96 25 GLU B N 1
ATOM 1450 C CA . GLU B 1 25 ? 7.695 -0.875 -17.031 1 96 25 GLU B CA 1
ATOM 1451 C C . GLU B 1 25 ? 9.047 -0.387 -17.547 1 96 25 GLU B C 1
ATOM 1453 O O . GLU B 1 25 ? 9.688 0.464 -16.922 1 96 25 GLU B O 1
ATOM 1458 N N . GLY B 1 26 ? 9.5 -0.958 -18.594 1 96.31 26 GLY B N 1
ATOM 1459 C CA . GLY B 1 26 ? 10.711 -0.497 -19.25 1 96.31 26 GLY B CA 1
ATOM 1460 C C . GLY B 1 26 ? 11.953 -1.229 -18.797 1 96.31 26 GLY B C 1
ATOM 1461 O O . GLY B 1 26 ? 13.023 -1.093 -19.391 1 96.31 26 GLY B O 1
ATOM 1462 N N . LEU B 1 27 ? 11.891 -1.994 -17.703 1 97.5 27 LEU B N 1
ATOM 1463 C CA . LEU B 1 27 ? 13.047 -2.762 -17.234 1 97.5 27 LEU B CA 1
ATOM 1464 C C . LEU B 1 27 ? 13.32 -3.941 -18.172 1 97.5 27 LEU B C 1
ATOM 1466 O O . LEU B 1 27 ? 12.383 -4.598 -18.641 1 97.5 27 LEU B O 1
ATOM 1470 N N . ASP B 1 28 ? 14.609 -4.164 -18.422 1 97.75 28 ASP B N 1
ATOM 1471 C CA . ASP B 1 28 ? 14.945 -5.312 -19.266 1 97.75 28 ASP B CA 1
ATOM 1472 C C . ASP B 1 28 ? 15.047 -6.59 -18.438 1 97.75 28 ASP B C 1
ATOM 1474 O O . ASP B 1 28 ? 14.883 -6.555 -17.219 1 97.75 28 ASP B O 1
ATOM 1478 N N . GLU B 1 29 ? 15.266 -7.695 -19.109 1 97.88 29 GLU B N 1
ATOM 1479 C CA . GLU B 1 29 ? 15.258 -9.008 -18.469 1 97.88 29 GLU B CA 1
ATOM 1480 C C . GLU B 1 29 ? 16.281 -9.07 -17.328 1 97.88 29 GLU B C 1
ATOM 1482 O O . GLU B 1 29 ? 15.992 -9.617 -16.266 1 97.88 29 GLU B O 1
ATOM 1487 N N . GLU B 1 30 ? 17.469 -8.539 -17.547 1 97.56 30 GLU B N 1
ATOM 1488 C CA . GLU B 1 30 ? 18.516 -8.555 -16.531 1 97.56 30 GLU B CA 1
ATOM 1489 C C . GLU B 1 30 ? 18.125 -7.727 -15.312 1 97.56 30 GLU B C 1
ATOM 1491 O O . GLU B 1 30 ? 18.297 -8.156 -14.172 1 97.56 30 GLU B O 1
ATOM 1496 N N . GLN B 1 31 ? 17.531 -6.598 -15.5 1 98.06 31 GLN B N 1
ATOM 1497 C CA . GLN B 1 31 ? 17.078 -5.723 -14.43 1 98.06 31 GLN B CA 1
ATOM 1498 C C . GLN B 1 31 ? 15.945 -6.375 -13.633 1 98.06 31 GLN B C 1
ATOM 1500 O O . GLN B 1 31 ? 15.906 -6.285 -12.406 1 98.06 31 GLN B O 1
ATOM 1505 N N . LEU B 1 32 ? 15.047 -7.055 -14.336 1 98.31 32 LEU B N 1
ATOM 1506 C CA . LEU B 1 32 ? 13.898 -7.703 -13.711 1 98.31 32 LEU B CA 1
ATOM 1507 C C . LEU B 1 32 ? 14.344 -8.875 -12.844 1 98.31 32 LEU B C 1
ATOM 1509 O O . LEU B 1 32 ? 13.664 -9.242 -11.883 1 98.31 32 LEU B O 1
ATOM 1513 N N . ARG B 1 33 ? 15.492 -9.422 -13.141 1 97.62 33 ARG B N 1
ATOM 1514 C CA . ARG B 1 33 ? 15.977 -10.594 -12.43 1 97.62 33 ARG B CA 1
ATOM 1515 C C . ARG B 1 33 ? 17.062 -10.211 -11.422 1 97.62 33 ARG B C 1
ATOM 1517 O O . ARG B 1 33 ? 17.547 -11.062 -10.68 1 97.62 33 ARG B O 1
ATOM 1524 N N . GLY B 1 34 ? 17.422 -8.945 -11.375 1 97 34 GLY B N 1
ATOM 1525 C CA . GLY B 1 34 ? 18.406 -8.453 -10.422 1 97 34 GLY B CA 1
ATOM 1526 C C . GLY B 1 34 ? 17.781 -7.844 -9.18 1 97 34 GLY B C 1
ATOM 1527 O O . GLY B 1 34 ? 16.719 -7.211 -9.258 1 97 34 GLY B O 1
ATOM 1528 N N . SER B 1 35 ? 18.391 -7.977 -8.016 1 96.44 35 SER B N 1
ATOM 1529 C CA . SER B 1 35 ? 17.906 -7.414 -6.762 1 96.44 35 SER B CA 1
ATOM 1530 C C . SER B 1 35 ? 18.484 -6.023 -6.52 1 96.44 35 SER B C 1
ATOM 1532 O O . SER B 1 35 ? 19.656 -5.777 -6.785 1 96.44 35 SER B O 1
ATOM 1534 N N . ALA B 1 36 ? 17.672 -5.18 -6.055 1 95.56 36 ALA B N 1
ATOM 1535 C CA . ALA B 1 36 ? 18.109 -3.814 -5.801 1 95.56 36 ALA B CA 1
ATOM 1536 C C . ALA B 1 36 ? 18.203 -3.541 -4.301 1 95.56 36 ALA B C 1
ATOM 1538 O O . ALA B 1 36 ? 18.828 -2.561 -3.881 1 95.56 36 ALA B O 1
ATOM 1539 N N . LEU B 1 37 ? 17.625 -4.391 -3.514 1 95.88 37 LEU B N 1
ATOM 1540 C CA . LEU B 1 37 ? 17.594 -4.219 -2.066 1 95.88 37 LEU B CA 1
ATOM 1541 C C . LEU B 1 37 ? 18.344 -5.352 -1.371 1 95.88 37 LEU B C 1
ATOM 1543 O O . LEU B 1 37 ? 18.484 -6.441 -1.927 1 95.88 37 LEU B O 1
ATOM 1547 N N . PRO B 1 38 ? 18.797 -5.125 -0.119 1 93.75 38 PRO B N 1
ATOM 1548 C CA . PRO B 1 38 ? 19.562 -6.125 0.62 1 93.75 38 PRO B CA 1
ATOM 1549 C C . PRO B 1 38 ? 18.781 -7.422 0.845 1 93.75 38 PRO B C 1
ATOM 1551 O O . PRO B 1 38 ? 19.391 -8.492 0.941 1 93.75 38 PRO B O 1
ATOM 1554 N N . SER B 1 39 ? 17.484 -7.375 0.893 1 92.19 39 SER B N 1
ATOM 1555 C CA . SER B 1 39 ? 16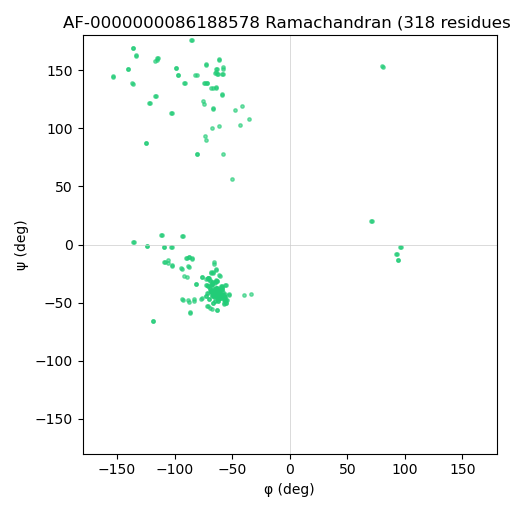.672 -8.562 1.122 1 92.19 39 SER B CA 1
ATOM 1556 C C . SER B 1 39 ? 16.781 -9.539 -0.043 1 92.19 39 SER B C 1
ATOM 1558 O O . SER B 1 39 ? 16.453 -10.719 0.099 1 92.19 39 SER B O 1
ATOM 1560 N N . GLY B 1 40 ? 17.109 -9.094 -1.197 1 94.25 40 GLY B N 1
ATOM 1561 C CA . GLY B 1 40 ? 17.516 -9.984 -2.27 1 94.25 40 GLY B CA 1
ATOM 1562 C C . GLY B 1 40 ? 16.391 -10.336 -3.217 1 94.25 40 GLY B C 1
ATOM 1563 O O . GLY B 1 40 ? 16.609 -11.023 -4.223 1 94.25 40 GLY B O 1
ATOM 1564 N N . TRP B 1 41 ? 15.211 -9.844 -2.928 1 95.38 41 TRP B N 1
ATOM 1565 C CA . TRP B 1 41 ? 14.117 -10.125 -3.857 1 95.38 41 TRP B CA 1
ATOM 1566 C C . TRP B 1 41 ? 14.281 -9.32 -5.145 1 95.38 41 TRP B C 1
ATOM 1568 O O . TRP B 1 41 ? 14.969 -8.297 -5.164 1 95.38 41 TRP B O 1
ATOM 1578 N N . THR B 1 42 ? 13.656 -9.906 -6.262 1 97.44 42 THR B N 1
ATOM 1579 C CA . THR B 1 42 ? 13.719 -9.273 -7.574 1 97.44 42 THR B CA 1
ATOM 1580 C C . THR B 1 42 ? 12.328 -8.828 -8.023 1 97.44 42 THR B C 1
ATOM 1582 O O . THR B 1 42 ? 11.32 -9.297 -7.496 1 97.44 42 THR B O 1
ATOM 1585 N N . PRO B 1 43 ? 12.305 -7.91 -8.977 1 97.94 43 PRO B N 1
ATOM 1586 C CA . PRO B 1 43 ? 11.008 -7.52 -9.523 1 97.94 43 PRO B CA 1
ATOM 1587 C C . PRO B 1 43 ? 10.18 -8.711 -9.992 1 97.94 43 PRO B C 1
ATOM 1589 O O . PRO B 1 43 ? 8.992 -8.82 -9.664 1 97.94 43 PRO B O 1
ATOM 1592 N N . LEU B 1 44 ? 10.789 -9.68 -10.68 1 98.19 44 LEU B N 1
ATOM 1593 C CA . LEU B 1 44 ? 10.047 -10.828 -11.188 1 98.19 44 LEU B CA 1
ATOM 1594 C C . LEU B 1 44 ? 9.586 -11.727 -10.039 1 98.19 44 LEU B C 1
ATOM 1596 O O . LEU B 1 44 ? 8.484 -12.281 -10.094 1 98.19 44 LEU B O 1
ATOM 1600 N N . ALA B 1 45 ? 10.438 -11.867 -9.062 1 97.94 45 ALA B N 1
ATOM 1601 C CA . ALA B 1 45 ? 10.039 -12.664 -7.902 1 97.94 45 ALA B CA 1
ATOM 1602 C C . ALA B 1 45 ? 8.852 -12.031 -7.188 1 97.94 45 ALA B C 1
ATOM 1604 O O . ALA B 1 45 ? 7.961 -12.734 -6.707 1 97.94 45 ALA B O 1
ATOM 1605 N N . LEU B 1 46 ? 8.836 -10.727 -7.102 1 98.06 46 LEU B N 1
ATOM 1606 C CA . LEU B 1 46 ? 7.723 -10.031 -6.465 1 98.06 46 LEU B CA 1
ATOM 1607 C C . LEU B 1 46 ? 6.426 -10.273 -7.223 1 98.06 46 LEU B C 1
ATOM 1609 O O . LEU B 1 46 ? 5.391 -10.562 -6.613 1 98.06 46 LEU B O 1
ATOM 1613 N N . VAL B 1 47 ? 6.469 -10.164 -8.547 1 98.56 47 VAL B N 1
ATOM 1614 C CA . VAL B 1 47 ? 5.281 -10.391 -9.359 1 98.56 47 VAL B CA 1
ATOM 1615 C C . VAL B 1 47 ? 4.812 -11.836 -9.195 1 98.56 47 VAL B C 1
ATOM 1617 O O . VAL B 1 47 ? 3.611 -12.094 -9.055 1 98.56 47 VAL B O 1
ATOM 1620 N N . HIS B 1 48 ? 5.754 -12.734 -9.172 1 98.38 48 HIS B N 1
ATOM 1621 C CA . HIS B 1 48 ? 5.426 -14.141 -8.961 1 98.38 48 HIS B CA 1
ATOM 1622 C C . HIS B 1 48 ? 4.801 -14.359 -7.59 1 98.38 48 HIS B C 1
ATOM 1624 O O . HIS B 1 48 ? 3.805 -15.078 -7.469 1 98.38 48 HIS B O 1
ATOM 1630 N N . HIS B 1 49 ? 5.355 -13.734 -6.594 1 98 49 HIS B N 1
ATOM 1631 C CA . HIS B 1 49 ? 4.809 -13.781 -5.242 1 98 49 HIS B CA 1
ATOM 1632 C C . HIS B 1 49 ? 3.365 -13.281 -5.219 1 98 49 HIS B C 1
ATOM 1634 O O . HIS B 1 49 ? 2.492 -13.93 -4.633 1 98 49 HIS B O 1
ATOM 1640 N N . LEU B 1 50 ? 3.121 -12.18 -5.848 1 98.56 50 LEU B N 1
ATOM 1641 C CA . LEU B 1 50 ? 1.774 -11.617 -5.879 1 98.56 50 LEU B CA 1
ATOM 1642 C C . LEU B 1 50 ? 0.818 -12.539 -6.625 1 98.56 50 LEU B C 1
ATOM 1644 O O . LEU B 1 50 ? -0.366 -12.617 -6.289 1 98.56 50 LEU B O 1
ATOM 1648 N N . THR B 1 51 ? 1.329 -13.242 -7.633 1 98.69 51 THR B N 1
ATOM 1649 C CA . THR B 1 51 ? 0.507 -14.188 -8.375 1 98.69 51 THR B CA 1
ATOM 1650 C C . THR B 1 51 ? 0.106 -15.367 -7.488 1 98.69 51 THR B C 1
ATOM 1652 O O . THR B 1 51 ? -1.082 -15.656 -7.332 1 98.69 51 THR B O 1
ATOM 1655 N N . VAL B 1 52 ? 1.098 -15.953 -6.824 1 98.25 52 VAL B N 1
ATOM 1656 C CA . VAL B 1 52 ? 0.909 -17.234 -6.164 1 98.25 52 VAL B CA 1
ATOM 1657 C C . VAL B 1 52 ? 0.387 -17.016 -4.746 1 98.25 52 VAL B C 1
ATOM 1659 O O . VAL B 1 52 ? -0.648 -17.578 -4.367 1 98.25 52 VAL B O 1
ATOM 1662 N N . ASP B 1 53 ? 1.037 -16.141 -4.023 1 97.38 53 ASP B N 1
ATOM 1663 C CA . ASP B 1 53 ? 0.797 -16.031 -2.59 1 97.38 53 ASP B CA 1
ATOM 1664 C C . ASP B 1 53 ? -0.327 -15.039 -2.295 1 97.38 53 ASP B C 1
ATOM 1666 O O . ASP B 1 53 ? -0.805 -14.961 -1.161 1 97.38 53 ASP B O 1
ATOM 1670 N N . VAL B 1 54 ? -0.744 -14.266 -3.297 1 98.31 54 VAL B N 1
ATOM 1671 C CA . VAL B 1 54 ? -1.772 -13.266 -3.027 1 98.31 54 VAL B CA 1
ATOM 1672 C C . VAL B 1 54 ? -3.008 -13.555 -3.877 1 98.31 54 VAL B C 1
ATOM 1674 O O . VAL B 1 54 ? -4.027 -14.016 -3.363 1 98.31 54 VAL B O 1
ATOM 1677 N N . GLU B 1 55 ? -2.928 -13.453 -5.238 1 98.81 55 GLU B N 1
ATOM 1678 C CA . GLU B 1 55 ? -4.094 -13.633 -6.098 1 98.81 55 GLU B CA 1
ATOM 1679 C C . GLU B 1 55 ? -4.641 -15.055 -5.98 1 98.81 55 GLU B C 1
ATOM 1681 O O . GLU B 1 55 ? -5.809 -15.25 -5.633 1 98.81 55 GLU B O 1
ATOM 1686 N N . MET B 1 56 ? -3.758 -16.016 -6.242 1 98.75 56 MET B N 1
ATOM 1687 C CA . MET B 1 56 ? -4.211 -17.406 -6.23 1 98.75 56 MET B CA 1
ATOM 1688 C C . MET B 1 56 ? -4.574 -17.844 -4.82 1 98.75 56 MET B C 1
ATOM 1690 O O . MET B 1 56 ? -5.586 -18.516 -4.617 1 98.75 56 MET B O 1
ATOM 1694 N N . TRP B 1 57 ? -3.775 -17.438 -3.881 1 97.81 57 TRP B N 1
ATOM 1695 C CA . TRP B 1 57 ? -4 -17.875 -2.51 1 97.81 57 TRP B CA 1
ATOM 1696 C C . TRP B 1 57 ? -5.285 -17.281 -1.945 1 97.81 57 TRP B C 1
ATOM 1698 O O . TRP B 1 57 ? -6.18 -18.016 -1.511 1 97.81 57 TRP B O 1
ATOM 1708 N N . TRP B 1 58 ? -5.441 -15.984 -1.959 1 98.25 58 TRP B N 1
ATOM 1709 C CA . TRP B 1 58 ? -6.566 -15.336 -1.293 1 98.25 58 TRP B CA 1
ATOM 1710 C C . TRP B 1 58 ? -7.863 -15.57 -2.061 1 98.25 58 TRP B C 1
ATOM 1712 O O . TRP B 1 58 ? -8.906 -15.844 -1.46 1 98.25 58 TRP B O 1
ATOM 1722 N N . PHE B 1 59 ? -7.855 -15.43 -3.436 1 98.81 59 PHE B N 1
ATOM 1723 C CA . PHE B 1 59 ? -9.102 -15.469 -4.184 1 98.81 59 PHE B CA 1
ATOM 1724 C C . PHE B 1 59 ? -9.406 -16.891 -4.668 1 98.81 59 PHE B C 1
ATOM 1726 O O . PHE B 1 59 ? -10.516 -17.391 -4.48 1 98.81 59 PHE B O 1
ATOM 1733 N N . GLY B 1 60 ? -8.438 -17.578 -5.254 1 98.69 60 GLY B N 1
ATOM 1734 C CA . GLY B 1 60 ? -8.656 -18.922 -5.746 1 98.69 60 GLY B CA 1
ATOM 1735 C C . GLY B 1 60 ? -8.828 -19.953 -4.633 1 98.69 60 GLY B C 1
ATOM 1736 O O . GLY B 1 60 ? -9.75 -20.766 -4.664 1 98.69 60 GLY B O 1
ATOM 1737 N N . ALA B 1 61 ? -7.914 -19.875 -3.646 1 98.12 61 ALA B N 1
ATOM 1738 C CA . ALA B 1 61 ? -7.949 -20.875 -2.582 1 98.12 61 ALA B CA 1
ATOM 1739 C C . ALA B 1 61 ? -8.906 -20.453 -1.467 1 98.12 61 ALA B C 1
ATOM 1741 O O . ALA B 1 61 ? -9.938 -21.094 -1.252 1 98.12 61 ALA B O 1
ATOM 1742 N N . VAL B 1 62 ? -8.688 -19.312 -0.841 1 97.62 62 VAL B N 1
ATOM 1743 C CA . VAL B 1 62 ? -9.406 -18.922 0.37 1 97.62 62 VAL B CA 1
ATOM 1744 C C . VAL B 1 62 ? -10.852 -18.594 0.03 1 97.62 62 VAL B C 1
ATOM 1746 O O . VAL B 1 62 ? -11.781 -19.188 0.583 1 97.62 62 VAL B O 1
ATOM 1749 N N . ILE B 1 63 ? -11.148 -17.719 -0.918 1 98.31 63 ILE B N 1
ATOM 1750 C CA . ILE B 1 63 ? -12.508 -17.281 -1.202 1 98.31 63 ILE B CA 1
ATOM 1751 C C . ILE B 1 63 ? -13.266 -18.359 -1.964 1 98.31 63 ILE B C 1
ATOM 1753 O O . ILE B 1 63 ? -14.398 -18.703 -1.618 1 98.31 63 ILE B O 1
ATOM 1757 N N . ASP B 1 64 ? -12.617 -18.953 -3.016 1 98.38 64 ASP B N 1
ATOM 1758 C CA . ASP B 1 64 ? -13.344 -19.828 -3.934 1 98.38 64 ASP B CA 1
ATOM 1759 C C . ASP B 1 64 ? -13.219 -21.297 -3.514 1 98.38 64 ASP B C 1
ATOM 1761 O O . ASP B 1 64 ? -13.969 -22.141 -3.99 1 98.38 64 ASP B O 1
ATOM 1765 N N . GLY B 1 65 ? -12.188 -21.625 -2.701 1 98 65 GLY B N 1
ATOM 1766 C CA . GLY B 1 65 ? -12.008 -22.984 -2.232 1 98 65 GLY B CA 1
ATOM 1767 C C . GLY B 1 65 ? -11.562 -23.938 -3.326 1 98 65 GLY B C 1
ATOM 1768 O O . GLY B 1 65 ? -11.758 -25.156 -3.219 1 98 65 GLY B O 1
ATOM 1769 N N . ASP B 1 66 ? -11 -23.453 -4.434 1 98.19 66 ASP B N 1
ATOM 1770 C CA . ASP B 1 66 ? -10.602 -24.281 -5.574 1 98.19 66 ASP B CA 1
ATOM 1771 C C . ASP B 1 66 ? -9.461 -25.219 -5.203 1 98.19 66 ASP B C 1
ATOM 1773 O O . ASP B 1 66 ? -8.336 -24.766 -4.953 1 98.19 66 ASP B O 1
ATOM 1777 N N . ALA B 1 67 ? -9.688 -26.5 -5.262 1 97.81 67 ALA B N 1
ATOM 1778 C CA . ALA B 1 67 ? -8.734 -27.516 -4.844 1 97.81 67 ALA B CA 1
ATOM 1779 C C . ALA B 1 67 ? -7.523 -27.547 -5.777 1 97.81 67 ALA B C 1
ATOM 1781 O O . ALA B 1 67 ? -6.402 -27.812 -5.34 1 97.81 67 ALA B O 1
ATOM 1782 N N . THR B 1 68 ? -7.75 -27.312 -7.031 1 98.19 68 THR B N 1
ATOM 1783 C CA . THR B 1 68 ? -6.66 -27.297 -8 1 98.19 68 THR B CA 1
ATOM 1784 C C . THR B 1 68 ? -5.695 -26.156 -7.715 1 98.19 68 THR B C 1
ATOM 1786 O O . THR B 1 68 ? -4.477 -26.328 -7.766 1 98.19 68 THR B O 1
ATOM 1789 N N . VAL B 1 69 ? -6.23 -25 -7.375 1 98.19 69 VAL B N 1
ATOM 1790 C CA . VAL B 1 69 ? -5.414 -23.844 -7.035 1 98.19 69 VAL B CA 1
ATOM 1791 C C . VAL B 1 69 ? -4.652 -24.109 -5.738 1 98.19 69 VAL B C 1
ATOM 1793 O O . VAL B 1 69 ? -3.459 -23.812 -5.637 1 98.19 69 VAL B O 1
ATOM 1796 N N . ARG B 1 70 ? -5.277 -24.672 -4.734 1 97.12 70 ARG B N 1
ATOM 1797 C CA . ARG B 1 70 ? -4.641 -25 -3.463 1 97.12 70 ARG B CA 1
ATOM 1798 C C . ARG B 1 70 ? -3.439 -25.906 -3.668 1 97.12 70 ARG B C 1
ATOM 1800 O O . ARG B 1 70 ? -2.379 -25.703 -3.074 1 97.12 70 ARG B O 1
ATOM 1807 N N . ALA B 1 71 ? -3.564 -26.906 -4.547 1 97.44 71 ALA B N 1
ATOM 1808 C CA . ALA B 1 71 ? -2.473 -27.828 -4.844 1 97.44 71 ALA B CA 1
ATOM 1809 C C . ALA B 1 71 ? -1.313 -27.109 -5.527 1 97.44 71 ALA B C 1
ATOM 1811 O O . ALA B 1 71 ? -0.147 -27.359 -5.219 1 97.44 71 ALA B O 1
ATOM 1812 N N . GLU B 1 72 ? -1.646 -26.25 -6.414 1 97.12 72 GLU B N 1
ATOM 1813 C CA . GLU B 1 72 ? -0.625 -25.516 -7.148 1 97.12 72 GLU B CA 1
ATOM 1814 C C . GLU B 1 72 ? 0.179 -24.609 -6.219 1 97.12 72 GLU B C 1
ATOM 1816 O O . GLU B 1 72 ? 1.407 -24.547 -6.309 1 97.12 72 GLU B O 1
ATOM 1821 N N . ILE B 1 73 ? -0.506 -23.906 -5.301 1 95.5 73 ILE B N 1
ATOM 1822 C CA . ILE B 1 73 ? 0.182 -22.969 -4.418 1 95.5 73 ILE B CA 1
ATOM 1823 C C . ILE B 1 73 ? 1.019 -23.734 -3.398 1 95.5 73 ILE B C 1
ATOM 1825 O O . ILE B 1 73 ? 2.08 -23.266 -2.979 1 95.5 73 ILE B O 1
ATOM 1829 N N . GLU B 1 74 ? 0.511 -24.875 -2.969 1 92.94 74 GLU B N 1
ATOM 1830 C CA . GLU B 1 74 ? 1.257 -25.703 -2.029 1 92.94 74 GLU B CA 1
ATOM 1831 C C . GLU B 1 74 ? 2.564 -26.203 -2.645 1 92.94 74 GLU B C 1
ATOM 1833 O O . GLU B 1 74 ? 3.57 -26.344 -1.944 1 92.94 74 GLU B O 1
ATOM 1838 N N . ALA B 1 75 ? 2.549 -26.391 -3.896 1 94.44 75 ALA B N 1
ATOM 1839 C CA . ALA B 1 75 ? 3.709 -26.938 -4.605 1 94.44 75 ALA B CA 1
ATOM 1840 C C . ALA B 1 75 ? 4.66 -25.812 -5.02 1 94.44 75 ALA B C 1
ATOM 1842 O O . ALA B 1 75 ? 5.797 -26.078 -5.418 1 94.44 75 ALA B O 1
ATOM 1843 N N . ALA B 1 76 ? 4.242 -24.625 -4.898 1 92.88 76 ALA B N 1
ATOM 1844 C CA . ALA B 1 76 ? 5.02 -23.484 -5.41 1 92.88 76 ALA B CA 1
ATOM 1845 C C . ALA B 1 76 ? 5.809 -22.812 -4.289 1 92.88 76 ALA B C 1
ATOM 1847 O O . ALA B 1 76 ? 5.461 -22.938 -3.113 1 92.88 76 ALA B O 1
ATOM 1848 N N . ASP B 1 77 ? 6.887 -22.234 -4.629 1 92.94 77 ASP B N 1
ATOM 1849 C CA . ASP B 1 77 ? 7.578 -21.25 -3.816 1 92.94 77 ASP B CA 1
ATOM 1850 C C . ASP B 1 77 ? 7.316 -19.828 -4.336 1 92.94 77 ASP B C 1
ATOM 1852 O O . ASP B 1 77 ? 7.812 -19.453 -5.398 1 92.94 77 ASP B O 1
ATOM 1856 N N . GLY B 1 78 ? 6.637 -19.047 -3.596 1 94 78 GLY B N 1
ATOM 1857 C CA . GLY B 1 78 ? 6.098 -17.781 -4.051 1 94 78 GLY B CA 1
ATOM 1858 C C . GLY B 1 78 ? 7.172 -16.766 -4.395 1 94 78 GLY B C 1
ATOM 1859 O O . GLY B 1 78 ? 6.91 -15.789 -5.098 1 94 78 GLY B O 1
ATOM 1860 N N . TRP B 1 79 ? 8.391 -17.031 -3.926 1 95.06 79 TRP B N 1
ATOM 1861 C CA . TRP B 1 79 ? 9.445 -16.062 -4.18 1 95.06 79 TRP B CA 1
ATOM 1862 C C . TRP B 1 79 ? 10.469 -16.609 -5.164 1 95.06 79 TRP B C 1
ATOM 1864 O O . TRP B 1 79 ? 11.5 -15.977 -5.422 1 95.06 79 TRP B O 1
ATOM 1874 N N . HIS B 1 80 ? 10.211 -17.75 -5.758 1 95.25 80 HIS B N 1
ATOM 1875 C CA . HIS B 1 80 ? 11.07 -18.344 -6.766 1 95.25 80 HIS B CA 1
ATOM 1876 C C . HIS B 1 80 ? 10.305 -18.625 -8.055 1 95.25 80 HIS B C 1
ATOM 1878 O O . HIS B 1 80 ? 9.781 -19.719 -8.25 1 95.25 80 HIS B O 1
ATOM 1884 N N . PRO B 1 81 ? 10.281 -17.609 -8.891 1 96.44 81 PRO B N 1
ATOM 1885 C CA . PRO B 1 81 ? 9.578 -17.812 -10.164 1 96.44 81 PRO B CA 1
ATOM 1886 C C . PRO B 1 81 ? 10.234 -18.875 -11.039 1 96.44 81 PRO B C 1
ATOM 1888 O O . PRO B 1 81 ? 11.445 -19.109 -10.938 1 96.44 81 PRO B O 1
ATOM 1891 N N . PRO B 1 82 ? 9.422 -19.547 -11.867 1 96.25 82 PRO B N 1
ATOM 1892 C CA . PRO B 1 82 ? 10.023 -20.484 -12.82 1 96.25 82 PRO B CA 1
ATOM 1893 C C . PRO B 1 82 ? 10.977 -19.797 -13.797 1 96.25 82 PRO B C 1
ATOM 1895 O O . PRO B 1 82 ? 10.922 -18.578 -13.969 1 96.25 82 PRO B O 1
ATOM 1898 N N . ASP B 1 83 ? 11.859 -20.594 -14.391 1 96.12 83 ASP B N 1
ATOM 1899 C CA . ASP B 1 83 ? 12.836 -20.078 -15.352 1 96.12 83 ASP B CA 1
ATOM 1900 C C . ASP B 1 83 ? 12.195 -19.906 -16.734 1 96.12 83 ASP B C 1
ATOM 1902 O O . ASP B 1 83 ? 12.422 -20.734 -17.625 1 96.12 83 ASP B O 1
ATOM 1906 N N . VAL B 1 84 ? 11.453 -18.891 -16.953 1 98.06 84 VAL B N 1
ATOM 1907 C CA . VAL B 1 84 ? 10.789 -18.531 -18.203 1 98.06 84 VAL B CA 1
ATOM 1908 C C . VAL B 1 84 ? 10.961 -17.031 -18.469 1 98.06 84 VAL B C 1
ATOM 1910 O O . VAL B 1 84 ? 11.469 -16.297 -17.609 1 98.06 84 VAL B O 1
ATOM 1913 N N . ARG B 1 85 ? 10.617 -16.641 -19.641 1 97.62 85 ARG B N 1
ATOM 1914 C CA . ARG B 1 85 ? 10.695 -15.219 -19.984 1 97.62 85 ARG B CA 1
ATOM 1915 C C . ARG B 1 85 ? 9.844 -14.383 -19.047 1 97.62 85 ARG B C 1
ATOM 1917 O O . ARG B 1 85 ? 8.773 -14.82 -18.594 1 97.62 85 ARG B O 1
ATOM 1924 N N . SER B 1 86 ? 10.227 -13.188 -18.734 1 98.5 86 SER B N 1
ATOM 1925 C CA . SER B 1 86 ? 9.484 -12.273 -17.859 1 98.5 86 SER B CA 1
ATOM 1926 C C . SER B 1 86 ? 8.062 -12.055 -18.375 1 98.5 86 SER B C 1
ATOM 1928 O O . SER B 1 86 ? 7.129 -11.914 -17.594 1 98.5 86 SER B O 1
ATOM 1930 N N . SER B 1 87 ? 7.93 -12.047 -19.672 1 98.19 87 SER B N 1
ATOM 1931 C CA . SER B 1 87 ? 6.605 -11.828 -20.266 1 98.19 87 SER B CA 1
ATOM 1932 C C . SER B 1 87 ? 5.621 -12.898 -19.797 1 98.19 87 SER B C 1
ATOM 1934 O O . SER B 1 87 ? 4.438 -12.617 -19.609 1 98.19 87 SER B O 1
ATOM 1936 N N . THR B 1 88 ? 6.117 -14.109 -19.641 1 98.56 88 THR B N 1
ATOM 1937 C CA . THR B 1 88 ? 5.277 -15.203 -19.172 1 98.56 88 THR B CA 1
ATOM 1938 C C . THR B 1 88 ? 4.867 -14.984 -17.719 1 98.56 88 THR B C 1
ATOM 1940 O O . THR B 1 88 ? 3.725 -15.258 -1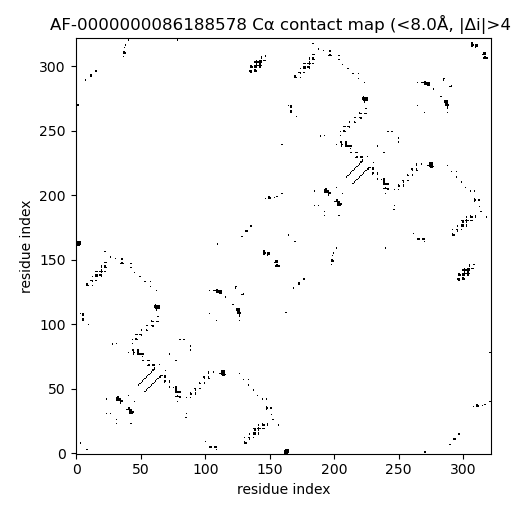7.344 1 98.56 88 THR B O 1
ATOM 1943 N N . ILE B 1 89 ? 5.773 -14.508 -16.922 1 98.5 89 ILE B N 1
ATOM 1944 C CA . ILE B 1 89 ? 5.504 -14.242 -15.516 1 98.5 89 ILE B CA 1
ATOM 1945 C C . ILE B 1 89 ? 4.469 -13.125 -15.391 1 98.5 89 ILE B C 1
ATOM 1947 O O . ILE B 1 89 ? 3.508 -13.242 -14.625 1 98.5 89 ILE B O 1
ATOM 1951 N N . PHE B 1 90 ? 4.562 -12.062 -16.172 1 98.75 90 PHE B N 1
ATOM 1952 C CA . PHE B 1 90 ? 3.613 -10.953 -16.156 1 98.75 90 PHE B CA 1
ATOM 1953 C C . PHE B 1 90 ? 2.248 -11.406 -16.656 1 98.75 90 PHE B C 1
ATOM 1955 O O . PHE B 1 90 ? 1.215 -10.984 -16.141 1 98.75 90 PHE B O 1
ATOM 1962 N N . GLN B 1 91 ? 2.273 -12.242 -17.703 1 98.62 91 GLN B N 1
ATOM 1963 C CA . GLN B 1 91 ? 1.021 -12.758 -18.234 1 98.62 91 GLN B CA 1
ATOM 1964 C C . GLN B 1 91 ? 0.278 -13.594 -17.203 1 98.62 91 GLN B C 1
ATOM 1966 O O . GLN B 1 91 ? -0.946 -13.5 -17.078 1 98.62 91 GLN B O 1
ATOM 1971 N N . ARG B 1 92 ? 0.996 -14.398 -16.5 1 98.56 92 ARG B N 1
ATOM 1972 C CA . ARG B 1 92 ? 0.378 -15.211 -15.453 1 98.56 92 ARG B CA 1
ATOM 1973 C C . ARG B 1 92 ? -0.25 -14.328 -14.375 1 98.56 92 ARG B C 1
ATOM 1975 O O . ARG B 1 92 ? -1.314 -14.656 -13.844 1 98.56 92 ARG B O 1
ATOM 1982 N N . TYR B 1 93 ? 0.432 -13.297 -13.984 1 98.88 93 TYR B N 1
ATOM 1983 C CA . TYR B 1 93 ? -0.126 -12.359 -13.016 1 98.88 93 TYR B CA 1
ATOM 1984 C C . TYR B 1 93 ? -1.423 -11.75 -13.531 1 98.88 93 TYR B C 1
ATOM 1986 O O . TYR B 1 93 ? -2.408 -11.656 -12.797 1 98.88 93 TYR B O 1
ATOM 1994 N N . ALA B 1 94 ? -1.447 -11.312 -14.82 1 98.81 94 ALA B N 1
ATOM 1995 C CA . ALA B 1 94 ? -2.639 -10.734 -15.43 1 98.81 94 ALA B CA 1
ATOM 1996 C C . ALA B 1 94 ? -3.795 -11.734 -15.43 1 98.81 94 ALA B C 1
ATOM 1998 O O . ALA B 1 94 ? -4.934 -11.375 -15.117 1 98.81 94 ALA B O 1
ATOM 1999 N N . GLU B 1 95 ? -3.504 -12.938 -15.742 1 98.81 95 GLU B N 1
ATOM 2000 C CA . GLU B 1 95 ? -4.523 -13.977 -15.773 1 98.81 95 GLU B CA 1
ATOM 2001 C C . GLU B 1 95 ? -5.074 -14.258 -14.383 1 98.81 95 GLU B C 1
ATOM 2003 O O . GLU B 1 95 ? -6.285 -14.398 -14.203 1 98.81 95 GLU B O 1
ATOM 2008 N N . ALA B 1 96 ? -4.172 -14.359 -13.414 1 98.81 96 ALA B N 1
ATOM 2009 C CA . ALA B 1 96 ? -4.602 -14.586 -12.039 1 98.81 96 ALA B CA 1
ATOM 2010 C C . ALA B 1 96 ? -5.465 -13.438 -11.539 1 98.81 96 ALA B C 1
ATOM 2012 O O . ALA B 1 96 ? -6.473 -13.656 -10.859 1 98.81 96 ALA B O 1
ATOM 2013 N N . SER B 1 97 ? -5.086 -12.211 -11.867 1 98.88 97 SER B N 1
ATOM 2014 C CA . SER B 1 97 ? -5.844 -11.031 -11.477 1 98.88 97 SER B CA 1
ATOM 2015 C C . SER B 1 97 ? -7.246 -11.047 -12.07 1 98.88 97 SER B C 1
ATOM 2017 O O . SER B 1 97 ? -8.227 -10.75 -11.375 1 98.88 97 SER B O 1
ATOM 2019 N N . ALA B 1 98 ? -7.336 -11.414 -13.359 1 98.81 98 ALA B N 1
ATOM 2020 C CA . ALA B 1 98 ? -8.633 -11.5 -14.016 1 98.81 98 ALA B CA 1
ATOM 2021 C C . ALA B 1 98 ? -9.516 -12.555 -13.359 1 98.81 98 ALA B C 1
ATOM 2023 O O . ALA B 1 98 ? -10.711 -12.336 -13.148 1 98.81 98 ALA B O 1
ATOM 2024 N N . ARG B 1 99 ? -8.945 -13.672 -13.062 1 98.81 99 ARG B N 1
ATOM 2025 C CA . ARG B 1 99 ? -9.672 -14.734 -12.375 1 98.81 99 ARG B CA 1
ATOM 2026 C C . ARG B 1 99 ? -10.156 -14.273 -11.008 1 98.81 99 ARG B C 1
ATOM 2028 O O . ARG B 1 99 ? -11.281 -14.562 -10.609 1 98.81 99 ARG B O 1
ATOM 2035 N N . SER B 1 100 ? -9.258 -13.586 -10.266 1 98.88 100 SER B N 1
ATOM 2036 C CA . SER B 1 100 ? -9.609 -13.055 -8.953 1 98.88 100 SER B CA 1
ATOM 2037 C C . SER B 1 100 ? -10.82 -12.141 -9.031 1 98.88 100 SER B C 1
ATOM 2039 O O . SER B 1 100 ? -11.742 -12.25 -8.219 1 98.88 100 SER B O 1
ATOM 2041 N N . ASP B 1 101 ? -10.812 -11.25 -10.031 1 98.62 101 ASP B N 1
ATOM 2042 C CA . ASP B 1 101 ? -11.945 -10.336 -10.211 1 98.62 101 ASP B CA 1
ATOM 2043 C C . ASP B 1 101 ? -13.234 -11.109 -10.461 1 98.62 101 ASP B C 1
ATOM 2045 O O . ASP B 1 101 ? -14.281 -10.781 -9.898 1 98.62 101 ASP B O 1
ATOM 2049 N N . ALA B 1 102 ? -13.148 -12.109 -11.312 1 98.62 102 ALA B N 1
ATOM 2050 C CA . ALA B 1 102 ? -14.32 -12.93 -11.633 1 98.62 102 ALA B CA 1
ATOM 2051 C C . ALA B 1 102 ? -14.844 -13.641 -10.391 1 98.62 102 ALA B C 1
ATOM 2053 O O . ALA B 1 102 ? -16.062 -13.75 -10.203 1 98.62 102 ALA B O 1
ATOM 2054 N N . ILE B 1 103 ? -13.984 -14.141 -9.547 1 98.75 103 ILE B N 1
ATOM 2055 C CA . ILE B 1 103 ? -14.352 -14.836 -8.32 1 98.75 103 ILE B CA 1
ATOM 2056 C C . ILE B 1 103 ? -15.102 -13.875 -7.395 1 98.75 103 ILE B C 1
ATOM 2058 O O . ILE B 1 103 ? -16.141 -14.234 -6.832 1 98.75 103 ILE B O 1
ATOM 2062 N N . VAL B 1 104 ? -14.578 -12.648 -7.203 1 98.25 104 VAL B N 1
ATOM 2063 C CA . VAL B 1 104 ? -15.211 -11.664 -6.34 1 98.25 104 VAL B CA 1
ATOM 2064 C C . VAL B 1 104 ? -16.609 -11.344 -6.852 1 98.25 104 VAL B C 1
ATOM 2066 O O . VAL B 1 104 ? -17.578 -11.297 -6.07 1 98.25 104 VAL B O 1
ATOM 2069 N N . ARG B 1 105 ? -16.75 -11.172 -8.203 1 97.25 105 ARG B N 1
ATOM 2070 C CA . ARG B 1 105 ? -18.047 -10.852 -8.789 1 97.25 105 ARG B CA 1
ATOM 2071 C C . ARG B 1 105 ? -19.031 -11.992 -8.586 1 97.25 105 ARG B C 1
ATOM 2073 O O . ARG B 1 105 ? -20.219 -11.758 -8.336 1 97.25 105 ARG B O 1
ATOM 2080 N N . ARG B 1 106 ? -18.562 -13.172 -8.727 1 97.88 106 ARG B N 1
ATOM 2081 C CA . ARG B 1 106 ? -19.422 -14.344 -8.602 1 97.88 106 ARG B CA 1
ATOM 2082 C C . ARG B 1 106 ? -19.844 -14.562 -7.148 1 97.88 106 ARG B C 1
ATOM 2084 O O . ARG B 1 106 ? -21 -14.883 -6.875 1 97.88 106 ARG B O 1
ATOM 2091 N N . ARG B 1 107 ? -18.969 -14.398 -6.195 1 97.38 107 ARG B N 1
ATOM 2092 C CA . ARG B 1 107 ? -19.203 -14.727 -4.793 1 97.38 107 ARG B CA 1
ATOM 2093 C C . ARG B 1 107 ? -19.969 -13.617 -4.086 1 97.38 107 ARG B C 1
ATOM 2095 O O . ARG B 1 107 ? -20.797 -13.883 -3.217 1 97.38 107 ARG B O 1
ATOM 2102 N N . GLY B 1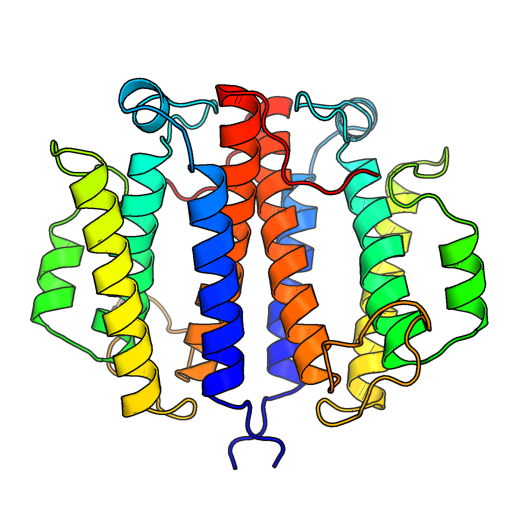 108 ? -19.703 -12.391 -4.492 1 95.75 108 GLY B N 1
ATOM 2103 C CA . GLY B 1 108 ? -20.266 -11.242 -3.797 1 95.75 108 GLY B CA 1
ATOM 2104 C C . GLY B 1 108 ? -19.516 -10.875 -2.535 1 95.75 108 GLY B C 1
ATOM 2105 O O . GLY B 1 108 ? -18.953 -11.742 -1.862 1 95.75 108 GLY B O 1
ATOM 2106 N N . LEU B 1 109 ? -19.547 -9.656 -2.109 1 94.44 109 LEU B N 1
ATOM 2107 C CA . LEU B 1 109 ? -18.703 -9.086 -1.062 1 94.44 109 LEU B CA 1
ATOM 2108 C C . LEU B 1 109 ? -19.094 -9.633 0.307 1 94.44 109 LEU B C 1
ATOM 2110 O O . LEU B 1 109 ? -18.25 -9.734 1.203 1 94.44 109 LEU B O 1
ATOM 2114 N N . ALA B 1 110 ? -20.328 -9.992 0.476 1 93.62 110 ALA B N 1
ATOM 2115 C CA . ALA B 1 110 ? -20.812 -10.414 1.786 1 93.62 110 ALA B CA 1
ATOM 2116 C C . ALA B 1 110 ? -20.531 -11.891 2.031 1 93.62 110 ALA B C 1
ATOM 2118 O O . ALA B 1 110 ? -20.656 -12.375 3.156 1 93.62 110 ALA B O 1
ATOM 2119 N N . ALA B 1 111 ? -20.141 -12.594 0.958 1 96.06 111 ALA B N 1
ATOM 2120 C CA . ALA B 1 111 ? -19.922 -14.031 1.076 1 96.06 111 ALA B CA 1
ATOM 2121 C C . ALA B 1 111 ? -18.766 -14.336 2.027 1 96.06 111 ALA B C 1
ATOM 2123 O O . ALA B 1 111 ? -17.828 -13.547 2.148 1 96.06 111 ALA B O 1
ATOM 2124 N N . ALA B 1 112 ? -18.859 -15.438 2.701 1 96.06 112 ALA B N 1
ATOM 2125 C CA . ALA B 1 112 ? -17.75 -15.938 3.508 1 96.06 112 ALA B CA 1
ATOM 2126 C C . ALA B 1 112 ? -16.75 -16.688 2.646 1 96.06 112 ALA B C 1
ATOM 2128 O O . ALA B 1 112 ? -17.109 -17.312 1.65 1 96.06 112 ALA B O 1
ATOM 2129 N N . PRO B 1 113 ? -15.43 -16.609 2.99 1 96.94 113 PRO B N 1
ATOM 2130 C CA . PRO B 1 113 ? -14.469 -17.484 2.316 1 96.94 113 PRO B CA 1
ATOM 2131 C C . PRO B 1 113 ? -14.805 -18.969 2.486 1 96.94 113 PRO B C 1
ATOM 2133 O O . PRO B 1 113 ? -15.383 -19.359 3.5 1 96.94 113 PRO B O 1
ATOM 2136 N N . VAL B 1 114 ? -14.414 -19.734 1.565 1 97.19 114 VAL B N 1
ATOM 2137 C CA . VAL B 1 114 ? -14.812 -21.141 1.515 1 97.19 114 VAL B CA 1
ATOM 2138 C C . VAL B 1 114 ? -13.781 -21.984 2.246 1 97.19 114 VAL B C 1
ATOM 2140 O O . VAL B 1 114 ? -14.125 -23.016 2.828 1 97.19 114 VAL B O 1
ATOM 2143 N N . TRP B 1 115 ? -12.57 -21.516 2.287 1 95.62 115 TRP B N 1
ATOM 2144 C CA . TRP B 1 115 ? -11.508 -22.359 2.83 1 95.62 115 TRP B CA 1
ATOM 2145 C C . TRP B 1 115 ? -10.539 -21.531 3.676 1 95.62 115 TRP B C 1
ATOM 2147 O O . TRP B 1 115 ? -10.297 -20.359 3.391 1 95.62 115 TRP B O 1
ATOM 2157 N N . TRP B 1 116 ? -9.922 -22.094 4.645 1 94.19 116 TRP B N 1
ATOM 2158 C CA . TRP B 1 116 ? -8.852 -21.578 5.473 1 94.19 116 TRP B CA 1
ATOM 2159 C C . TRP B 1 116 ? -7.992 -22.703 6.039 1 94.19 116 TRP B C 1
ATOM 2161 O O . TRP B 1 116 ? -8.508 -23.766 6.398 1 94.19 116 TRP B O 1
ATOM 2171 N N . PRO B 1 117 ? -6.688 -22.375 6.129 1 87.94 117 PRO B N 1
ATOM 2172 C CA . PRO B 1 117 ? -5.848 -23.438 6.707 1 87.94 117 PRO B CA 1
ATOM 2173 C C . PRO B 1 117 ? -6.234 -23.766 8.148 1 87.94 117 PRO B C 1
ATOM 2175 O O . PRO B 1 117 ? -6.613 -22.875 8.914 1 87.94 117 PRO B O 1
ATOM 2178 N N . ASP B 1 118 ? -6.125 -24.938 8.57 1 84.38 118 ASP B N 1
ATOM 2179 C CA . ASP B 1 118 ? -6.57 -25.453 9.859 1 84.38 118 ASP B CA 1
ATOM 2180 C C . ASP B 1 118 ? -5.699 -24.922 11 1 84.38 118 ASP B C 1
ATOM 2182 O O . ASP B 1 118 ? -6.16 -24.781 12.133 1 84.38 118 ASP B O 1
ATOM 2186 N N . ASP B 1 119 ? -4.527 -24.625 10.797 1 79.88 119 ASP B N 1
ATOM 2187 C CA . ASP B 1 119 ? -3.572 -24.359 11.875 1 79.88 119 ASP B CA 1
ATOM 2188 C C . ASP B 1 119 ? -3.508 -22.875 12.203 1 79.88 119 ASP B C 1
ATOM 2190 O O . ASP B 1 119 ? -2.695 -22.453 13.023 1 79.88 119 ASP B O 1
ATOM 2194 N N . HIS B 1 120 ? -4.371 -22.156 11.609 1 77.62 120 HIS B N 1
ATOM 2195 C CA . HIS B 1 120 ? -4.34 -20.719 11.875 1 77.62 120 HIS B CA 1
ATOM 2196 C C . HIS B 1 120 ? -5.746 -20.172 12.07 1 77.62 120 HIS B C 1
ATOM 2198 O O . HIS B 1 120 ? -6.684 -20.578 11.383 1 77.62 120 HIS B O 1
ATOM 2204 N N . PRO B 1 121 ? -5.809 -19.312 13.039 1 81.19 121 PRO B N 1
ATOM 2205 C CA . PRO B 1 121 ? -7.121 -18.672 13.133 1 81.19 121 PRO B CA 1
ATOM 2206 C C . PRO B 1 121 ? -7.414 -17.75 11.945 1 81.19 121 PRO B C 1
ATOM 2208 O O . PRO B 1 121 ? -6.516 -17.062 11.453 1 81.19 121 PRO B O 1
ATOM 2211 N N . ARG B 1 122 ? -8.672 -18 11.516 1 77.5 122 ARG B N 1
ATOM 2212 C CA . ARG B 1 122 ? -9.102 -17.109 10.438 1 77.5 122 ARG B CA 1
ATOM 2213 C C . ARG B 1 122 ? -9.398 -15.711 10.977 1 77.5 122 ARG B C 1
ATOM 2215 O O . ARG B 1 122 ? -9.984 -15.57 12.047 1 77.5 122 ARG B O 1
ATOM 2222 N N . HIS B 1 123 ? -8.922 -14.75 10.117 1 80.88 123 HIS B N 1
ATOM 2223 C CA . HIS B 1 123 ? -9.125 -13.414 10.664 1 80.88 123 HIS B CA 1
ATOM 2224 C C . HIS B 1 123 ? -9.922 -12.539 9.695 1 80.88 123 HIS B C 1
ATOM 2226 O O . HIS B 1 123 ? -10.188 -11.375 9.984 1 80.88 123 HIS B O 1
ATOM 2232 N N . LEU B 1 124 ? -10.266 -13.07 8.57 1 92.06 124 LEU B N 1
ATOM 2233 C CA . LEU B 1 124 ? -11.086 -12.352 7.602 1 92.06 124 LEU B CA 1
ATOM 2234 C C . LEU B 1 124 ? -12.367 -13.117 7.297 1 92.06 124 LEU B C 1
ATOM 2236 O O . LEU B 1 124 ? -12.32 -14.234 6.77 1 92.06 124 LEU B O 1
ATOM 2240 N N . ASP B 1 125 ? -13.516 -12.516 7.52 1 92.94 125 ASP B N 1
ATOM 2241 C CA . ASP B 1 125 ? -14.766 -13.266 7.578 1 92.94 125 ASP B CA 1
ATOM 2242 C C . ASP B 1 125 ? -15.562 -13.102 6.289 1 92.94 125 ASP B C 1
ATOM 2244 O O . ASP B 1 125 ? -16.531 -13.836 6.051 1 92.94 125 ASP B O 1
ATOM 2248 N N . THR B 1 126 ? -15.273 -12.117 5.496 1 94.69 126 THR B N 1
ATOM 2249 C CA . THR B 1 126 ? -16.047 -11.875 4.289 1 94.69 126 THR B CA 1
ATOM 2250 C C . THR B 1 126 ? -15.133 -11.625 3.094 1 94.69 126 THR B C 1
ATOM 2252 O O . THR B 1 126 ? -13.953 -11.305 3.266 1 94.69 126 THR B O 1
ATOM 2255 N N . VAL B 1 127 ? -15.68 -11.742 1.892 1 96.5 127 VAL B N 1
ATOM 2256 C CA . VAL B 1 127 ? -14.977 -11.422 0.653 1 96.5 127 VAL B CA 1
ATOM 2257 C C . VAL B 1 127 ? -14.547 -9.961 0.667 1 96.5 127 VAL B C 1
ATOM 2259 O O . VAL B 1 127 ? -13.438 -9.625 0.234 1 96.5 127 VAL B O 1
ATOM 2262 N N . ALA B 1 128 ? -15.375 -9.078 1.246 1 95.12 128 ALA B N 1
ATOM 2263 C CA . ALA B 1 128 ? -15.031 -7.66 1.34 1 95.12 128 ALA B CA 1
ATOM 2264 C C . ALA B 1 128 ? -13.75 -7.461 2.143 1 95.12 128 ALA B C 1
ATOM 2266 O O . ALA B 1 128 ? -12.859 -6.707 1.735 1 95.12 128 ALA B O 1
ATOM 2267 N N . GLU B 1 129 ? -13.672 -8.172 3.23 1 95.88 129 GLU B N 1
ATOM 2268 C CA . GLU B 1 129 ? -12.492 -8.055 4.086 1 95.88 129 GLU B CA 1
ATOM 2269 C C . GLU B 1 129 ? -11.242 -8.555 3.371 1 95.88 129 GLU B C 1
ATOM 2271 O O . GLU B 1 129 ? -10.164 -7.969 3.502 1 95.88 129 GLU B O 1
ATOM 2276 N N . VAL B 1 130 ? -11.391 -9.602 2.615 1 97.12 130 VAL B N 1
ATOM 2277 C CA . VAL B 1 130 ? -10.266 -10.164 1.876 1 97.12 130 VAL B CA 1
ATOM 2278 C C . VAL B 1 130 ? -9.82 -9.188 0.79 1 97.12 130 VAL B C 1
ATOM 2280 O O . VAL B 1 130 ? -8.625 -8.945 0.61 1 97.12 130 VAL B O 1
ATOM 2283 N N . VAL B 1 131 ? -10.812 -8.594 0.058 1 97.88 131 VAL B N 1
ATOM 2284 C CA . VAL B 1 131 ? -10.469 -7.656 -1.006 1 97.88 131 VAL B CA 1
ATOM 2285 C C . VAL B 1 131 ? -9.75 -6.445 -0.417 1 97.88 131 VAL B C 1
ATOM 2287 O O . VAL B 1 131 ? -8.742 -5.988 -0.964 1 97.88 131 VAL B O 1
ATOM 2290 N N . LEU B 1 132 ? -10.203 -5.938 0.729 1 97.5 132 LEU B N 1
ATOM 2291 C CA . LEU B 1 132 ? -9.555 -4.812 1.391 1 97.5 132 LEU B CA 1
ATOM 2292 C C . LEU B 1 132 ? -8.133 -5.168 1.801 1 97.5 132 LEU B C 1
ATOM 2294 O O . LEU B 1 132 ? -7.215 -4.355 1.646 1 97.5 132 LEU B O 1
ATOM 2298 N N . HIS B 1 133 ? -7.953 -6.359 2.266 1 97.88 133 HIS B N 1
ATOM 2299 C CA . HIS B 1 133 ? -6.633 -6.844 2.643 1 97.88 133 HIS B CA 1
ATOM 2300 C C . HIS B 1 133 ? -5.691 -6.871 1.442 1 97.88 133 HIS B C 1
ATOM 2302 O O . HIS B 1 133 ? -4.559 -6.391 1.523 1 97.88 133 HIS B O 1
ATOM 2308 N N . VAL B 1 134 ? -6.184 -7.363 0.374 1 98.62 134 VAL B N 1
ATOM 2309 C CA . VAL B 1 134 ? -5.352 -7.516 -0.814 1 98.62 134 VAL B CA 1
ATOM 2310 C C . VAL B 1 134 ? -5.074 -6.148 -1.433 1 98.62 134 VAL B C 1
ATOM 2312 O O . VAL B 1 134 ? -3.984 -5.902 -1.952 1 98.62 134 VAL B O 1
ATOM 2315 N N . ILE B 1 135 ? -6.066 -5.195 -1.368 1 98.62 135 ILE B N 1
ATOM 2316 C CA . ILE B 1 135 ? -5.82 -3.824 -1.801 1 98.62 135 ILE B CA 1
ATOM 2317 C C . ILE B 1 135 ? -4.621 -3.252 -1.047 1 98.62 135 ILE B C 1
ATOM 2319 O O . ILE B 1 135 ? -3.68 -2.748 -1.66 1 98.62 135 ILE B O 1
ATOM 2323 N N . ALA B 1 136 ? -4.621 -3.367 0.276 1 98.62 136 ALA B N 1
ATOM 2324 C CA . ALA B 1 136 ? -3.551 -2.816 1.103 1 98.62 136 ALA B CA 1
ATOM 2325 C C . ALA B 1 136 ? -2.23 -3.535 0.84 1 98.62 136 ALA B C 1
ATOM 2327 O O . ALA B 1 136 ? -1.184 -2.896 0.715 1 98.62 136 ALA B O 1
ATOM 2328 N N . GLU B 1 137 ? -2.271 -4.816 0.755 1 98.38 137 GLU B N 1
ATOM 2329 C CA . GLU B 1 137 ? -1.069 -5.613 0.521 1 98.38 137 GLU B CA 1
ATOM 2330 C C . GLU B 1 137 ? -0.439 -5.277 -0.827 1 98.38 137 GLU B C 1
ATOM 2332 O O . GLU B 1 137 ? 0.772 -5.07 -0.918 1 98.38 137 GLU B O 1
ATOM 2337 N N . THR B 1 138 ? -1.273 -5.25 -1.867 1 98.75 138 THR B N 1
ATOM 2338 C CA . THR B 1 138 ? -0.778 -4.941 -3.203 1 98.75 138 THR B CA 1
ATOM 2339 C C . THR B 1 138 ? -0.228 -3.52 -3.262 1 98.75 138 THR B C 1
ATOM 2341 O O . THR B 1 138 ? 0.805 -3.271 -3.887 1 98.75 138 THR B O 1
ATOM 2344 N N . ALA B 1 139 ? -0.858 -2.59 -2.582 1 98.38 139 ALA B N 1
ATOM 2345 C CA . ALA B 1 139 ? -0.37 -1.214 -2.521 1 98.38 139 ALA B CA 1
ATOM 2346 C C . ALA B 1 139 ? 0.988 -1.145 -1.83 1 98.38 139 ALA B C 1
ATOM 2348 O O . ALA B 1 139 ? 1.889 -0.436 -2.285 1 98.38 139 ALA B O 1
ATOM 2349 N N . ALA B 1 140 ? 1.121 -1.866 -0.741 1 98.38 140 ALA B N 1
ATOM 2350 C CA . ALA B 1 140 ? 2.402 -1.9 -0.041 1 98.38 140 ALA B CA 1
ATOM 2351 C C . ALA B 1 140 ? 3.506 -2.449 -0.941 1 98.38 140 ALA B C 1
ATOM 2353 O O . ALA B 1 140 ? 4.605 -1.892 -0.999 1 98.38 140 ALA B O 1
ATOM 2354 N N . HIS B 1 141 ? 3.191 -3.482 -1.656 1 98.19 141 HIS B N 1
ATOM 2355 C CA . HIS B 1 141 ? 4.172 -4.074 -2.561 1 98.19 141 HIS B CA 1
ATOM 2356 C C .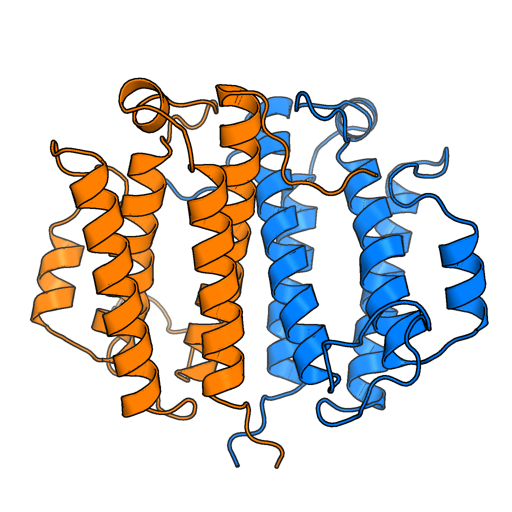 HIS B 1 141 ? 4.469 -3.148 -3.734 1 98.19 141 HIS B C 1
ATOM 2358 O O . HIS B 1 141 ? 5.586 -3.137 -4.254 1 98.19 141 HIS B O 1
ATOM 2364 N N . ALA B 1 142 ? 3.449 -2.367 -4.121 1 97.88 142 ALA B N 1
ATOM 2365 C CA . ALA B 1 142 ? 3.723 -1.345 -5.129 1 97.88 142 ALA B CA 1
ATOM 2366 C C . ALA B 1 142 ? 4.73 -0.321 -4.609 1 97.88 142 ALA B C 1
ATOM 2368 O O . ALA B 1 142 ? 5.586 0.151 -5.363 1 97.88 142 ALA B O 1
ATOM 2369 N N . GLY B 1 143 ? 4.641 0.018 -3.342 1 97.31 143 GLY B N 1
ATOM 2370 C CA . GLY B 1 143 ? 5.641 0.877 -2.727 1 97.31 143 GLY B CA 1
ATOM 2371 C C . GLY B 1 143 ? 7.031 0.271 -2.727 1 97.31 143 GLY B C 1
ATOM 2372 O O . GLY B 1 143 ? 8.016 0.956 -3.02 1 97.31 143 GLY B O 1
ATOM 2373 N N . HIS B 1 144 ? 7.113 -0.998 -2.41 1 97.44 144 HIS B N 1
ATOM 2374 C CA . HIS B 1 144 ? 8.383 -1.704 -2.518 1 97.44 144 HIS B CA 1
ATOM 2375 C C . HIS B 1 144 ? 8.938 -1.63 -3.938 1 97.44 144 HIS B C 1
ATOM 2377 O O . HIS B 1 144 ? 10.125 -1.377 -4.133 1 97.44 144 HIS B O 1
ATOM 2383 N N . ALA B 1 145 ? 8.062 -1.851 -4.844 1 97.5 145 ALA B N 1
ATOM 2384 C CA . ALA B 1 145 ? 8.453 -1.859 -6.25 1 97.5 145 ALA B CA 1
ATOM 2385 C C . ALA B 1 145 ? 8.977 -0.491 -6.684 1 97.5 145 ALA B C 1
ATOM 2387 O O . ALA B 1 145 ? 9.945 -0.4 -7.438 1 97.5 145 ALA B O 1
ATOM 2388 N N . ASP B 1 146 ? 8.32 0.562 -6.223 1 97.19 146 ASP B N 1
ATOM 2389 C CA . ASP B 1 146 ? 8.781 1.916 -6.508 1 97.19 146 ASP B CA 1
ATOM 2390 C C . ASP B 1 146 ? 10.234 2.102 -6.066 1 97.19 146 ASP B C 1
ATOM 2392 O O . ASP B 1 146 ? 11.055 2.639 -6.816 1 97.19 146 ASP B O 1
ATOM 2396 N N . ALA B 1 147 ? 10.484 1.681 -4.883 1 96.62 147 ALA B N 1
ATOM 2397 C CA . ALA B 1 147 ? 11.828 1.854 -4.332 1 96.62 147 ALA B CA 1
ATOM 2398 C C . ALA B 1 147 ? 12.852 1.043 -5.117 1 96.62 147 ALA B C 1
ATOM 2400 O O . ALA B 1 147 ? 13.953 1.531 -5.41 1 96.62 147 ALA B O 1
ATOM 2401 N N . ALA B 1 148 ? 12.508 -0.17 -5.441 1 96.69 148 ALA B N 1
ATOM 2402 C CA . ALA B 1 148 ? 13.406 -1.006 -6.238 1 96.69 148 ALA B CA 1
ATOM 2403 C C . ALA B 1 148 ? 13.672 -0.375 -7.598 1 96.69 148 ALA B C 1
ATOM 2405 O O . ALA B 1 148 ? 14.82 -0.309 -8.039 1 96.69 148 ALA B O 1
ATOM 2406 N N . ALA B 1 149 ? 12.609 0.087 -8.234 1 97.12 149 ALA B N 1
ATOM 2407 C CA . ALA B 1 149 ? 12.75 0.712 -9.547 1 97.12 149 ALA B CA 1
ATOM 2408 C C . ALA B 1 149 ? 13.664 1.93 -9.477 1 97.12 149 ALA B C 1
ATOM 2410 O O . ALA B 1 149 ? 14.523 2.113 -10.344 1 97.12 149 ALA B O 1
ATOM 2411 N N . GLU B 1 150 ? 13.484 2.713 -8.453 1 96.56 150 GLU B N 1
ATOM 2412 C CA . GLU B 1 150 ? 14.328 3.889 -8.266 1 96.56 150 GLU B CA 1
ATOM 2413 C C . GLU B 1 150 ? 15.805 3.496 -8.156 1 96.56 150 GLU B C 1
ATOM 2415 O O . GLU B 1 150 ? 16.672 4.172 -8.703 1 96.56 150 GLU B O 1
ATOM 2420 N N . LEU B 1 151 ? 16.062 2.426 -7.504 1 96.75 151 LEU B N 1
ATOM 2421 C CA . LEU B 1 151 ? 17.438 1.969 -7.297 1 96.75 151 LEU B CA 1
ATOM 2422 C C . LEU B 1 151 ? 17.984 1.334 -8.57 1 96.75 151 LEU B C 1
ATOM 2424 O O . LEU B 1 151 ? 19.203 1.36 -8.797 1 96.75 151 LEU B O 1
ATOM 2428 N N . ILE B 1 152 ? 17.125 0.804 -9.344 1 96.69 152 ILE B N 1
ATOM 2429 C CA . ILE B 1 152 ? 17.547 0.07 -10.531 1 96.69 152 ILE B CA 1
ATOM 2430 C C . ILE B 1 152 ? 17.812 1.046 -11.672 1 96.69 152 ILE B C 1
ATOM 2432 O O . ILE B 1 152 ? 18.844 0.98 -12.328 1 96.69 152 ILE B O 1
ATOM 2436 N N . ASP B 1 153 ? 16.891 1.939 -11.898 1 94.44 153 ASP B N 1
ATOM 2437 C CA . ASP B 1 153 ? 17.031 2.75 -13.102 1 94.44 153 ASP B CA 1
ATOM 2438 C C . ASP B 1 153 ? 16.75 4.223 -12.812 1 94.44 153 ASP B C 1
ATOM 2440 O O . ASP B 1 153 ? 16.703 5.043 -13.734 1 94.44 153 ASP B O 1
ATOM 2444 N N . GLY B 1 154 ? 16.484 4.59 -11.617 1 92.31 154 GLY B N 1
ATOM 2445 C CA . GLY B 1 154 ? 16.375 5.984 -11.219 1 92.31 154 GLY B CA 1
ATOM 2446 C C . GLY B 1 154 ? 14.961 6.516 -11.289 1 92.31 154 GLY B C 1
ATOM 2447 O O . GLY B 1 154 ? 14.688 7.633 -10.852 1 92.31 154 GLY B O 1
ATOM 2448 N N . ARG B 1 155 ? 14.047 5.719 -11.859 1 90.38 155 ARG B N 1
ATOM 2449 C CA . ARG B 1 155 ? 12.664 6.176 -11.992 1 90.38 155 ARG B CA 1
ATOM 2450 C C . ARG B 1 155 ? 12.031 6.391 -10.617 1 90.38 155 ARG B C 1
ATOM 2452 O O . ARG B 1 155 ? 12.117 5.523 -9.75 1 90.38 155 ARG B O 1
ATOM 2459 N N . GLN B 1 156 ? 11.328 7.539 -10.453 1 87.06 156 GLN B N 1
ATOM 2460 C CA . GLN B 1 156 ? 10.703 7.887 -9.188 1 87.06 156 GLN B CA 1
ATOM 2461 C C . GLN B 1 156 ? 9.188 7.961 -9.32 1 87.06 156 GLN B C 1
ATOM 2463 O O . GLN B 1 156 ? 8.672 8.547 -10.281 1 87.06 156 GLN B O 1
ATOM 2468 N N . TRP B 1 157 ? 8.461 7.32 -8.523 1 78.19 157 TRP B N 1
ATOM 2469 C CA . TRP B 1 157 ? 7 7.336 -8.539 1 78.19 157 TRP B CA 1
ATOM 2470 C C . TRP B 1 157 ? 6.449 8.156 -7.383 1 78.19 157 TRP B C 1
ATOM 2472 O O . TRP B 1 157 ? 5.262 8.484 -7.355 1 78.19 157 TRP B O 1
ATOM 2482 N N . LEU B 1 158 ? 7.285 8.477 -6.426 1 68.12 158 LEU B N 1
ATOM 2483 C CA . LEU B 1 158 ? 6.812 9.281 -5.305 1 68.12 158 LEU B CA 1
ATOM 2484 C C . LEU B 1 158 ? 6.641 10.742 -5.715 1 68.12 158 LEU B C 1
ATOM 2486 O O . LEU B 1 158 ? 7.453 11.281 -6.473 1 68.12 158 LEU B O 1
ATOM 2490 N N . VAL B 1 159 ? 5.469 11.219 -5.527 1 55.41 159 VAL B N 1
ATOM 2491 C CA . VAL B 1 159 ? 5.219 12.617 -5.855 1 55.41 159 VAL B CA 1
ATOM 2492 C C . VAL B 1 159 ? 5.895 13.516 -4.824 1 55.41 159 VAL B C 1
ATOM 2494 O O . VAL B 1 159 ? 5.465 13.578 -3.67 1 55.41 159 VAL B O 1
ATOM 2497 N N . LEU B 1 160 ? 7.137 13.938 -4.996 1 47.31 160 LEU B N 1
ATOM 2498 C CA . LEU B 1 160 ? 7.863 14.82 -4.086 1 47.31 160 LEU B CA 1
ATOM 2499 C C . LEU B 1 160 ? 7.594 16.281 -4.422 1 47.31 160 LEU B C 1
ATOM 2501 O O . LEU B 1 160 ? 7.871 17.172 -3.611 1 47.31 160 LEU B O 1
ATOM 2505 N N . ASP B 1 161 ? 7.105 16.578 -5.668 1 43.41 161 ASP B N 1
ATOM 2506 C CA . ASP B 1 161 ? 6.895 17.969 -6.031 1 43.41 161 ASP B CA 1
ATOM 2507 C C . ASP B 1 161 ? 5.438 18.234 -6.41 1 43.41 161 ASP B C 1
ATOM 2509 O O . ASP B 1 161 ? 4.77 17.359 -6.957 1 43.41 161 ASP B O 1
#

pLDDT: mean 93.77, std 11.05, range [34.12, 98.88]

Secondary structure (DSSP, 8-state):
--B--HHHHHHHHHHHHHHHHHTTTT--HHHHHS--STT---HHHHHHHIIIIIIIIIIIIIIT--HHHHHHHHH--TTS--SS-HHHHHHHHHHHHHHHHHHHHHH-TTPPPS---TTS-----SHHHHHHHHHHHHHHHHHHHHHHHHHHH----S---/--B--HHHHHHHHHHHHHHHHHTTTT--HHHHHS--STT---HHHHHHHIIIIIIIIIIIIIIT--HHHHHHHHH--TTS--SS-HHHHHHHHHHHHHHHHHHHHHH-TTPPPS---TTS-----SHHHHHHHHHHHHHHHHHHHHHHHHHHH----S---

InterPro domains:
  IPR007061 Mycothiol-S-transferase [PF04978] (9-154)
  IPR034660 DinB/YfiT-like putative metalloenzymes [G3DSA:1.20.120.450] (2-155)
  IPR034660 DinB/YfiT-like putative metalloenzymes [SSF109854] (7-153)

Sequence (322 aa):
MSELDQELLLTVLAAQRRHLLSAFEGLDEEQLRGSALPSGWTPLALVHHLTVDVEMWWFGAVIDGDATVRAEIEAADGWHPPDVRSSTIFQRYAEASARSDAIVRRRGLAAAPVWWPDDHPRHLDTVAEVVLHVIAETAAHAGHADAAAELIDGRQWLVLDMSELDQELLLTVLAAQRRHLLSAFEGLDEEQLRGSALPSGWTPLALVHHLTVDVEMWWFGAVIDGDATVRAEIEAADGWHPPDVRSSTIFQRYAEASARSDAIVRRRGLAAAPVWWPDDHPRHLDTVAEVVLHVIAETAAHAGHADAAAELIDGRQWLVLD

Foldseek 3Di:
DPPPDLVNLLVLLVVLVVLLVVLCPPPDQVQQCAFLDPVTAGSLLLLQLCLQVQLLCLQVCFAVVPPVSVVVSVPDDSRDDDDDGSVVSVVSSVVSSVVSSVSCVVQDFAHATDDDDPVDDDDAGTNVSSSVVSSVVSNVSSVVSQVSSCSRPNDHDDDPD/DPDPDLVVLLVLLVVLVVLLVVLCPPPDQVQQCAFLDPVTAGVLLLLQLCLQVQLLCLQVCFAVVPPVSVVVSVVDDSRDDDDDGSVVSVVSSVVSSVVSSVSCVVQDFAHATDDDDPVDDDDAGTNVSSSVVSSVVSNVSSVVSQVSSCSRPNDHPDPPD

Solvent-accessible surface area (backbone atoms only — not comparable to full-atom values): 17026 Å² total; per-residue (Å²): 94,67,36,60,48,66,65,54,56,52,49,55,36,50,50,26,52,49,51,33,53,57,41,53,60,87,59,51,74,67,58,32,69,38,52,64,50,92,87,56,60,22,59,49,21,50,50,35,22,46,28,39,65,40,32,37,36,51,36,34,19,24,42,63,43,36,64,70,50,44,53,53,47,70,74,48,55,42,68,58,58,77,99,65,60,66,68,58,54,54,48,51,31,53,50,36,48,52,51,32,53,50,48,50,67,71,58,37,50,80,31,55,49,65,41,74,68,85,91,49,85,83,86,62,72,26,39,46,51,49,52,54,48,48,30,31,50,42,12,17,50,21,16,36,34,30,51,38,27,29,67,68,73,60,51,76,76,75,80,82,121,95,72,42,57,50,67,66,56,56,51,50,55,36,50,50,26,54,49,49,33,52,56,40,52,62,89,59,49,74,68,58,33,70,40,54,64,51,92,87,56,61,21,59,49,21,51,49,34,22,45,28,39,64,38,33,36,36,51,36,34,19,25,42,62,43,35,64,69,49,44,53,53,46,71,75,48,55,40,66,58,57,75,98,63,60,67,67,58,55,53,48,50,31,53,51,34,49,53,50,31,54,50,48,50,68,73,58,37,50,74,32,56,49,65,42,74,68,87,90,48,84,83,87,62,71,24,39,46,51,48,51,54,48,48,32,31,51,42,13,18,50,22,16,36,35,32,51,38,26,28,66,68,73,60,51,76,77,74,82,82,120